Protein AF-A0A959IP15-F1 (afdb_monomer_lite)

Radius of gyration: 23.4 Å; chains: 1; bounding box: 67×35×64 Å

Sequence (327 aa):
MNRDLPQGVMLNAYPDSIGKNLADTVALLQRPELEGVFSLFYILPTFFNSDLDRGFSIIDYDMNRELVSDTDLAQMEQLGMRLKFDLVLNHLSVGSPQFQHMLQFGDESPYKDFFIDWNEFWGDHGEMGPEGYLVPARECLENLFMRKPGLPILKVRFPDQSERPYWNTFYQEVTYQELVLEDLKGIPDAGEEQLEKAMALVNETIGRKLPPAAVDWGELAHLGDAVTATAERKRAYLGQMDLNARSEQVWDFYDETLAKLGAYGASLVRLDAFAYLHKEPCKTNFFNKPGTWEYLDRLAAIADKHQLSLLPEIHSEYGYGLHEEVA

pLDDT: mean 93.75, std 7.24, range [46.91, 98.75]

Secondary structure (DSSP, 8-state):
--PPP--S-EEEE-TTSSSSSHHHHHHHHTSGGGTTT-SEEEE-GGGEEE-SGGGTSEEEEEE-TTT--HHHHHHHHHTTPEEEEEE--SEEETTSHHHHHHHHHGGGSTTTTTB-BHHHHHGGGEEE-TTSSEEEPHHHHHH---SSSS-SEEEEE-TTS-EEEEE--S-EEEEEPPP-HHHHTT-TT--HHHHHHHHHHHHHHHHTT--GGG---GGGHHHHHHHHHHHGGGEEEEEEEEB-TT-HHHHHHHHHHHHHHHHTTEEEEEETTGGGS---TTS-SSS-TTHHHHHHHHHHHHHHHTT-EEEE-----GGG-HHHHH-

Foldseek 3Di:
DDDPPDDADEAEDEQCRQPGAVVNVLVVCPDPVNQRNHQEYEYEQLQADADPPNRLQHQDRDGPPRHDDPVSLVSCVVSNYFYEYADSLFFHKCNHPLNVQCQAQPPPRPSNQFFAFQCVQCVVQFDQDPVGHGDGDPLLVVLAAAPDPDAQWDFDAHPVRDTTTTGFRDDKDKAWDQDDLVLVPPQPPDDSVLSVVLSVQQNVCRVVVHQLVPGPCVVNPVCSVVSSVSRVVRMDMIGTTTTNPVDVVSVVVLLVSLLVCLVSRHAEYEHPQLQQNDDHGSHHSGNDPPVSVVVVVSSVVSNVVSNHHYDYDHDDDVVVVVVVVVD

Structure (mmCIF, N/CA/C/O backbone):
data_AF-A0A959IP15-F1
#
_entry.id   AF-A0A959IP15-F1
#
loop_
_atom_site.group_PDB
_atom_site.id
_atom_site.type_symbol
_atom_site.label_atom_id
_atom_site.label_alt_id
_atom_site.label_comp_id
_atom_site.label_asym_id
_atom_site.label_entity_id
_atom_site.label_seq_id
_atom_site.pdbx_PDB_ins_code
_atom_site.Cartn_x
_atom_site.Cartn_y
_atom_site.Cartn_z
_atom_site.occupancy
_atom_site.B_iso_or_equiv
_atom_site.auth_seq_id
_atom_site.auth_comp_id
_atom_site.auth_asym_id
_atom_site.auth_atom_id
_atom_site.pdbx_PDB_model_num
ATOM 1 N N . MET A 1 1 ? -23.180 -8.128 10.849 1.00 48.47 1 MET A N 1
ATOM 2 C CA . MET A 1 1 ? -23.302 -6.663 10.610 1.00 48.47 1 MET A CA 1
ATOM 3 C C . MET A 1 1 ? -23.774 -5.846 11.819 1.00 48.47 1 MET A C 1
ATOM 5 O O . MET A 1 1 ? -23.128 -4.850 12.087 1.00 48.47 1 MET A O 1
ATOM 9 N N . ASN A 1 2 ? -24.800 -6.230 12.596 1.00 46.91 2 ASN A N 1
ATOM 10 C CA . ASN A 1 2 ? -25.218 -5.450 13.784 1.00 46.91 2 ASN A CA 1
ATOM 11 C C . ASN A 1 2 ? -24.538 -5.920 15.087 1.00 46.91 2 ASN A C 1
ATOM 13 O O . ASN A 1 2 ? -25.174 -6.510 15.960 1.00 46.91 2 ASN A O 1
ATOM 17 N N . ARG A 1 3 ? -23.228 -5.682 15.217 1.00 61.00 3 ARG A N 1
ATOM 18 C CA . ARG A 1 3 ? -22.623 -5.536 16.552 1.00 61.00 3 ARG A CA 1
ATOM 19 C C . ARG A 1 3 ? -22.747 -4.068 16.929 1.00 61.00 3 ARG A C 1
ATOM 21 O O . ARG A 1 3 ? -22.460 -3.214 16.096 1.00 61.00 3 ARG A O 1
ATOM 28 N N . ASP A 1 4 ? -23.194 -3.785 18.149 1.00 68.56 4 ASP A N 1
ATOM 29 C CA . ASP A 1 4 ? -23.310 -2.406 18.619 1.00 68.56 4 ASP A CA 1
ATOM 30 C C . ASP A 1 4 ? -21.959 -1.705 18.475 1.00 68.56 4 ASP A C 1
ATOM 32 O O . ASP A 1 4 ? -20.946 -2.155 19.026 1.00 68.56 4 ASP A O 1
ATOM 36 N N . LEU A 1 5 ? -21.946 -0.603 17.719 1.00 77.75 5 LEU A N 1
ATOM 37 C CA . LEU A 1 5 ? -20.749 0.210 17.588 1.00 77.75 5 LEU A CA 1
ATOM 38 C C . LEU A 1 5 ? -20.287 0.649 18.983 1.00 77.75 5 LEU A C 1
ATOM 40 O O . LEU A 1 5 ? -21.107 1.024 19.831 1.00 77.75 5 LEU A O 1
ATOM 44 N N . PRO A 1 6 ? -18.971 0.641 19.229 1.00 77.31 6 PRO A N 1
ATOM 45 C CA . PRO A 1 6 ? -18.409 1.175 20.450 1.00 77.31 6 PRO A CA 1
ATOM 46 C C . PRO A 1 6 ? -18.946 2.569 20.803 1.00 77.31 6 PRO A C 1
ATOM 48 O O . PRO A 1 6 ? -18.701 3.534 20.087 1.00 77.31 6 PRO A O 1
ATOM 51 N N . GLN A 1 7 ? -19.664 2.687 21.924 1.00 82.62 7 GLN A N 1
ATOM 52 C CA . GLN A 1 7 ? -20.090 3.991 22.440 1.00 82.62 7 GLN A CA 1
ATOM 53 C C . GLN A 1 7 ? -18.951 4.699 23.182 1.00 82.62 7 GLN A C 1
ATOM 55 O O . GLN A 1 7 ? -18.211 4.055 23.928 1.00 82.62 7 GLN A O 1
ATOM 60 N N . GLY A 1 8 ? -18.870 6.020 23.004 1.00 89.56 8 GLY A N 1
ATOM 61 C CA . GLY A 1 8 ? -17.946 6.922 23.693 1.00 89.56 8 GLY A CA 1
ATOM 62 C C . GLY A 1 8 ? -17.047 7.713 22.740 1.00 89.56 8 GLY A C 1
ATOM 63 O O . GLY A 1 8 ? -17.174 7.626 21.519 1.00 89.56 8 GLY A O 1
ATOM 64 N N . VAL A 1 9 ? -16.163 8.541 23.299 1.00 95.94 9 VAL A N 1
ATOM 65 C CA . VAL A 1 9 ? -15.258 9.387 22.505 1.00 95.94 9 VAL A CA 1
ATOM 66 C C . VAL A 1 9 ? -14.053 8.565 22.046 1.00 95.94 9 VAL A C 1
ATOM 68 O O . VAL A 1 9 ? -13.479 7.803 22.833 1.00 95.94 9 VAL A O 1
ATOM 71 N N . MET A 1 10 ? -13.677 8.735 20.776 1.00 97.25 10 MET A N 1
ATOM 72 C CA . MET A 1 10 ? -12.538 8.073 20.144 1.00 97.25 10 MET A CA 1
ATOM 73 C C . MET A 1 10 ? -11.407 9.071 19.883 1.00 97.25 10 MET A C 1
ATOM 75 O O . MET A 1 10 ? -11.604 10.050 19.163 1.00 97.25 10 MET A O 1
ATOM 79 N N . LEU A 1 11 ? -10.224 8.807 20.438 1.00 98.12 11 LEU A N 1
ATOM 80 C CA . LEU A 1 11 ? -8.994 9.493 20.049 1.00 98.12 11 LEU A CA 1
ATOM 81 C C . LEU A 1 11 ? -8.555 8.989 18.667 1.00 98.12 11 LEU A C 1
ATOM 83 O O . LEU A 1 11 ? -8.703 7.806 18.375 1.00 98.12 11 LEU A O 1
ATOM 87 N N . ASN A 1 12 ? -8.016 9.866 17.823 1.00 98.31 12 ASN A N 1
ATOM 88 C CA . ASN A 1 12 ? -7.420 9.509 16.536 1.00 98.31 12 ASN A CA 1
ATOM 89 C C . ASN A 1 12 ? -6.035 10.152 16.436 1.00 98.31 12 ASN A C 1
ATOM 91 O O . ASN A 1 12 ? -5.936 11.378 16.513 1.00 98.31 12 ASN A O 1
ATOM 95 N N . ALA A 1 13 ? -4.991 9.340 16.292 1.00 98.25 13 ALA A N 1
ATOM 96 C CA . ALA A 1 13 ? -3.615 9.811 16.189 1.00 98.25 13 ALA A CA 1
ATOM 97 C C . ALA A 1 13 ? -2.698 8.734 15.590 1.00 98.25 13 ALA A C 1
ATOM 99 O O . ALA A 1 13 ? -2.975 7.538 15.679 1.00 98.25 13 ALA A O 1
ATOM 100 N N . TYR A 1 14 ? -1.571 9.163 15.019 1.00 98.62 14 TYR A N 1
ATOM 101 C CA . TYR A 1 14 ? -0.453 8.253 14.760 1.00 98.62 14 TYR A CA 1
ATOM 102 C C . TYR A 1 14 ? 0.249 7.903 16.080 1.00 98.62 14 TYR A C 1
ATOM 104 O O . TYR A 1 14 ? 0.261 8.750 16.980 1.00 98.62 14 TYR A O 1
ATOM 112 N N . PRO A 1 15 ? 0.892 6.724 16.180 1.00 98.38 15 PRO A N 1
ATOM 113 C CA . PRO A 1 15 ? 1.768 6.361 17.294 1.00 98.38 15 PRO A CA 1
ATOM 114 C C . PRO A 1 15 ? 2.728 7.474 17.734 1.00 98.38 15 PRO A C 1
ATOM 116 O O . PRO A 1 15 ? 2.915 7.688 18.923 1.00 98.38 15 PRO A O 1
ATOM 119 N N . ASP A 1 16 ? 3.293 8.223 16.789 1.00 97.75 16 ASP A N 1
ATOM 120 C CA . ASP A 1 16 ? 4.282 9.288 16.991 1.00 97.75 16 ASP A CA 1
ATOM 121 C C . ASP A 1 16 ? 3.684 10.709 17.003 1.00 97.75 16 ASP A C 1
ATOM 123 O O . ASP A 1 16 ? 4.418 11.694 16.996 1.00 97.75 16 ASP A O 1
ATOM 127 N N . SER A 1 17 ? 2.353 10.864 17.009 1.00 98.19 17 SER A N 1
ATOM 128 C CA . SER A 1 17 ? 1.730 12.204 17.006 1.00 98.19 17 SER A CA 1
ATOM 129 C C . SER A 1 17 ? 1.900 12.953 18.327 1.00 98.19 17 SER A C 1
ATOM 131 O O . SER A 1 17 ? 1.887 14.185 18.346 1.00 98.19 17 SER A O 1
ATOM 133 N N . ILE A 1 18 ? 2.019 12.223 19.436 1.00 98.00 18 ILE A N 1
ATOM 134 C CA . ILE A 1 18 ? 2.240 12.780 20.769 1.00 98.00 18 ILE A CA 1
ATOM 135 C C . ILE A 1 18 ? 3.569 12.227 21.257 1.00 98.00 18 ILE A C 1
ATOM 137 O O . ILE A 1 18 ? 3.682 11.037 21.514 1.00 98.00 18 ILE A O 1
ATOM 141 N N . GLY A 1 19 ? 4.570 13.097 21.383 1.00 97.19 19 GLY A N 1
ATOM 142 C CA . GLY A 1 19 ? 5.924 12.671 21.727 1.00 97.19 19 GLY A CA 1
ATOM 143 C C . GLY A 1 19 ? 6.644 12.053 20.531 1.00 97.19 19 GLY A C 1
ATOM 144 O O . GLY A 1 19 ? 6.714 12.676 19.474 1.00 97.19 19 GLY A O 1
ATOM 145 N N . LYS A 1 20 ? 7.253 10.885 20.727 1.00 97.62 20 LYS A N 1
ATOM 146 C CA . LYS A 1 20 ? 8.073 10.179 19.732 1.00 97.62 20 LYS A CA 1
ATOM 147 C C . LYS A 1 20 ? 7.496 8.828 19.323 1.00 97.62 20 LYS A C 1
ATOM 149 O O . LYS A 1 20 ? 7.821 8.352 18.243 1.00 97.62 20 LYS A O 1
ATOM 154 N N . ASN A 1 21 ? 6.717 8.189 20.191 1.00 98.50 21 ASN A N 1
ATOM 155 C CA . ASN A 1 21 ? 6.173 6.850 19.980 1.00 98.50 21 ASN A CA 1
ATOM 156 C C . ASN A 1 21 ? 4.901 6.635 20.814 1.00 98.50 21 ASN A C 1
ATOM 158 O O . ASN A 1 21 ? 4.496 7.506 21.590 1.00 98.50 21 ASN A O 1
ATOM 162 N N . LEU A 1 22 ? 4.272 5.466 20.667 1.00 98.56 22 LEU A N 1
ATOM 163 C CA . LEU A 1 22 ? 2.975 5.193 21.282 1.00 98.56 22 LEU A CA 1
ATOM 164 C C . LEU A 1 22 ? 3.019 5.288 22.814 1.00 98.56 22 LEU A C 1
ATOM 166 O O . LEU A 1 22 ? 2.044 5.746 23.413 1.00 98.56 22 LEU A O 1
ATOM 170 N N . ALA A 1 23 ? 4.150 4.950 23.440 1.00 98.56 23 ALA A N 1
ATOM 171 C CA . ALA A 1 23 ? 4.328 5.028 24.889 1.00 98.56 23 ALA A CA 1
ATOM 172 C C . ALA A 1 23 ? 4.102 6.449 25.435 1.00 98.56 23 ALA A C 1
ATOM 174 O O . ALA A 1 23 ? 3.528 6.615 26.512 1.00 98.56 23 ALA A O 1
ATOM 175 N N . ASP A 1 24 ? 4.487 7.487 24.686 1.00 98.62 24 ASP A N 1
ATOM 176 C CA . ASP A 1 24 ? 4.251 8.882 25.077 1.00 98.62 24 ASP A CA 1
ATOM 177 C C . ASP A 1 24 ? 2.750 9.233 25.056 1.00 98.62 24 ASP A C 1
ATOM 179 O O . ASP A 1 24 ? 2.255 9.943 25.939 1.00 98.62 24 ASP A O 1
ATOM 183 N N . THR A 1 25 ? 1.998 8.688 24.091 1.00 98.38 25 THR A N 1
ATOM 184 C CA . THR A 1 25 ? 0.531 8.809 24.057 1.00 98.38 25 THR A CA 1
ATOM 185 C C . THR A 1 25 ? -0.109 8.057 25.223 1.00 98.38 25 THR A C 1
ATOM 187 O O . THR A 1 25 ? -0.994 8.594 25.889 1.00 98.38 25 THR A O 1
ATOM 190 N N . VAL A 1 26 ? 0.355 6.841 25.522 1.00 98.19 26 VAL A N 1
ATOM 191 C CA . VAL A 1 26 ? -0.148 6.045 26.652 1.00 98.19 26 VAL A CA 1
ATOM 192 C C . VAL A 1 26 ? 0.112 6.756 27.982 1.00 98.19 26 VAL A C 1
ATOM 194 O O . VAL A 1 26 ? -0.801 6.885 28.796 1.00 98.19 26 VAL A O 1
ATOM 197 N N . ALA A 1 27 ? 1.311 7.308 28.182 1.00 98.38 27 ALA A N 1
ATOM 198 C CA . ALA A 1 27 ? 1.651 8.082 29.374 1.00 98.38 27 ALA A CA 1
ATOM 199 C C . ALA A 1 27 ? 0.781 9.341 29.532 1.00 98.38 27 ALA A C 1
ATOM 201 O O . ALA A 1 27 ? 0.450 9.732 30.654 1.00 98.38 27 ALA A O 1
ATOM 202 N N . LEU A 1 28 ? 0.392 9.984 28.424 1.00 98.12 28 LEU A N 1
ATOM 203 C CA . LEU A 1 28 ? -0.586 11.069 28.452 1.00 98.12 28 LEU A CA 1
ATOM 204 C C . LEU A 1 28 ? -1.962 10.552 28.895 1.00 98.12 28 LEU A C 1
ATOM 206 O O . LEU A 1 28 ? -2.555 11.140 29.796 1.00 98.12 28 LEU A O 1
ATOM 210 N N . LEU A 1 29 ? -2.452 9.461 28.302 1.00 97.75 29 LEU A N 1
ATOM 211 C CA . LEU A 1 29 ? -3.768 8.879 28.599 1.00 97.75 29 LEU A CA 1
ATOM 212 C C . LEU A 1 29 ? -3.896 8.340 30.034 1.00 97.75 29 LEU A C 1
ATOM 214 O O . LEU A 1 29 ? -4.999 8.298 30.565 1.00 97.75 29 LEU A O 1
ATOM 218 N N . GLN A 1 30 ? -2.785 7.979 30.680 1.00 97.50 30 GLN A N 1
ATOM 219 C CA . GLN A 1 30 ? -2.743 7.572 32.092 1.00 97.50 30 GLN A CA 1
ATOM 220 C C . GLN A 1 30 ? -2.889 8.738 33.082 1.00 97.50 30 GLN A C 1
ATOM 222 O O . GLN A 1 30 ? -2.986 8.513 34.291 1.00 97.50 30 GLN A O 1
ATOM 227 N N . ARG A 1 31 ? -2.864 9.990 32.613 1.00 98.06 31 ARG A N 1
ATOM 228 C CA . ARG A 1 31 ? -3.005 11.147 33.499 1.00 98.06 31 ARG A CA 1
ATOM 229 C C . ARG A 1 31 ? -4.426 11.226 34.074 1.00 98.06 31 ARG A C 1
ATOM 231 O O . ARG A 1 31 ? -5.378 11.092 33.305 1.00 98.06 31 ARG A O 1
ATOM 238 N N . PRO A 1 32 ? -4.593 11.520 35.379 1.00 97.06 32 PRO A N 1
ATOM 239 C CA . PRO A 1 32 ? -5.913 11.595 36.013 1.00 97.06 32 PRO A CA 1
ATOM 240 C C . PRO A 1 32 ? -6.883 12.564 35.323 1.00 97.06 32 PRO A C 1
ATOM 242 O O . PRO A 1 32 ? -8.087 12.343 35.315 1.00 97.06 32 PRO A O 1
ATOM 245 N N . GLU A 1 33 ? -6.372 13.633 34.709 1.00 97.50 33 GLU A N 1
ATOM 246 C CA . GLU A 1 33 ? -7.177 14.620 33.985 1.00 97.50 33 GLU A CA 1
ATOM 247 C C . GLU A 1 33 ? -7.837 14.064 32.712 1.00 97.50 33 GLU A C 1
ATOM 249 O O . GLU A 1 33 ? -8.762 14.686 32.188 1.00 97.50 33 GLU A O 1
ATOM 254 N N . LEU A 1 34 ? -7.358 12.925 32.201 1.00 96.44 34 LEU A N 1
ATOM 255 C CA . LEU A 1 34 ? -7.878 12.253 31.008 1.00 96.44 34 LEU A CA 1
ATOM 256 C C . LEU A 1 34 ? -8.606 10.939 31.323 1.00 96.44 34 LEU A C 1
ATOM 258 O O . LEU A 1 34 ? -9.079 10.269 30.401 1.00 96.44 34 LEU A O 1
ATOM 262 N N . GLU A 1 35 ? -8.750 10.593 32.604 1.00 94.56 35 GLU A N 1
ATOM 263 C CA . GLU A 1 35 ? -9.470 9.396 33.030 1.00 94.56 35 GLU A CA 1
ATOM 264 C C . GLU A 1 35 ? -10.922 9.427 32.523 1.00 94.56 35 GLU A C 1
ATOM 266 O O . GLU A 1 35 ? -11.671 10.379 32.748 1.00 94.56 35 GLU A O 1
ATOM 271 N N . GLY A 1 36 ? -11.318 8.385 31.785 1.00 91.00 36 GLY A N 1
ATOM 272 C CA . GLY A 1 36 ? -12.668 8.241 31.233 1.00 91.00 36 GLY A CA 1
ATOM 273 C C . GLY A 1 36 ? -13.028 9.199 30.089 1.00 91.00 36 GLY A C 1
ATOM 274 O O . GLY A 1 36 ? -14.156 9.140 29.599 1.00 91.00 36 GLY A O 1
ATOM 275 N N . VAL A 1 37 ? -12.108 10.060 29.632 1.00 96.06 37 VAL A N 1
ATOM 276 C CA . VAL A 1 37 ? -12.367 10.987 28.514 1.00 96.06 37 VAL A CA 1
ATOM 277 C C . VAL A 1 37 ? -12.508 10.230 27.197 1.00 96.06 37 VAL A C 1
ATOM 279 O O . VAL A 1 37 ? -13.438 10.487 26.432 1.00 96.06 37 VAL A O 1
ATOM 282 N N . PHE A 1 38 ? -11.600 9.290 26.940 1.00 96.88 38 PHE A N 1
ATOM 283 C CA . PHE A 1 38 ? -11.606 8.447 25.749 1.00 96.88 38 PHE A CA 1
ATOM 284 C C . PHE A 1 38 ? -11.896 7.001 26.133 1.00 96.88 38 PHE A C 1
ATOM 286 O O . PHE A 1 38 ? -11.407 6.499 27.140 1.00 96.88 38 PHE A O 1
ATOM 293 N N . SER A 1 39 ? -12.685 6.335 25.298 1.00 94.38 39 SER A N 1
ATOM 294 C CA . SER A 1 39 ? -13.009 4.904 25.436 1.00 94.38 39 SER A CA 1
ATOM 295 C C . SER A 1 39 ? -12.548 4.084 24.231 1.00 94.38 39 SER A C 1
ATOM 297 O O . SER A 1 39 ? -12.572 2.852 24.266 1.00 94.38 39 SER A O 1
ATOM 299 N N . LEU A 1 40 ? -12.146 4.780 23.162 1.00 96.12 40 LEU A N 1
ATOM 300 C CA . LEU A 1 40 ? -11.553 4.209 21.968 1.00 96.12 40 LEU A CA 1
ATOM 301 C C . LEU A 1 40 ? -10.307 4.979 21.554 1.00 96.12 40 LEU A C 1
ATOM 303 O O . LEU A 1 40 ? -10.261 6.207 21.665 1.00 96.12 40 LEU A O 1
ATOM 307 N N . PHE A 1 41 ? -9.357 4.262 20.969 1.00 97.69 41 PHE A N 1
ATOM 308 C CA . PHE A 1 41 ? -8.226 4.853 20.278 1.00 97.69 41 PHE A CA 1
ATOM 309 C C . PHE A 1 41 ? -8.115 4.255 18.874 1.00 97.69 41 PHE A C 1
ATOM 311 O O . PHE A 1 41 ? -7.847 3.070 18.693 1.00 97.69 41 PHE A O 1
ATOM 318 N N . TYR A 1 42 ? -8.360 5.096 17.874 1.00 98.19 42 TYR A N 1
ATOM 319 C CA . TYR A 1 42 ? -7.979 4.848 16.498 1.00 98.19 42 TYR A CA 1
ATOM 320 C C . TYR A 1 42 ? -6.502 5.179 16.304 1.00 98.19 42 TYR A C 1
ATOM 322 O O . TYR A 1 42 ? -6.122 6.352 16.283 1.00 98.19 42 TYR A O 1
ATOM 330 N N . ILE A 1 43 ? -5.688 4.137 16.179 1.00 98.44 43 ILE A N 1
ATOM 331 C CA . ILE A 1 43 ? -4.255 4.278 15.952 1.00 98.44 43 ILE A CA 1
ATOM 332 C C . ILE A 1 43 ? -3.999 4.145 14.452 1.00 98.44 43 ILE A C 1
ATOM 334 O O . ILE A 1 43 ? -4.358 3.137 13.842 1.00 98.44 43 ILE A O 1
ATOM 338 N N . LEU A 1 44 ? -3.411 5.186 13.862 1.00 98.19 44 LEU A N 1
ATOM 339 C CA . LEU A 1 44 ? -3.164 5.257 12.422 1.00 98.19 44 LEU A CA 1
ATOM 340 C C . LEU A 1 44 ? -2.033 4.307 11.965 1.00 98.19 44 LEU A C 1
ATOM 342 O O . LEU A 1 44 ? -1.208 3.883 12.783 1.00 98.19 44 LEU A O 1
ATOM 346 N N . PRO A 1 45 ? -1.960 3.981 10.659 1.00 96.31 45 PRO A N 1
ATOM 347 C CA . PRO A 1 45 ? -1.253 2.795 10.163 1.00 96.31 45 PRO A CA 1
ATOM 348 C C . PRO A 1 45 ? 0.267 2.717 10.350 1.00 96.31 45 PRO A C 1
ATOM 350 O O . PRO A 1 45 ? 0.809 1.628 10.190 1.00 96.31 45 PRO A O 1
ATOM 353 N N . THR A 1 46 ? 0.977 3.784 10.753 1.00 97.38 46 THR A N 1
ATOM 354 C CA . THR A 1 46 ? 2.405 3.659 11.143 1.00 97.38 46 THR A CA 1
ATOM 355 C C . THR A 1 46 ? 2.612 2.784 12.383 1.00 97.38 46 THR A C 1
ATOM 357 O O . THR A 1 46 ? 3.748 2.482 12.744 1.00 97.38 46 THR A O 1
ATOM 360 N N . PHE A 1 47 ? 1.523 2.335 13.018 1.00 98.44 47 PHE A N 1
ATOM 361 C CA . PHE A 1 47 ? 1.528 1.214 13.952 1.00 98.44 47 PHE A CA 1
ATOM 362 C C . PHE A 1 47 ? 2.151 -0.053 13.341 1.00 98.44 47 PHE A C 1
ATOM 364 O O . PHE A 1 47 ? 2.789 -0.813 14.064 1.00 98.44 47 PHE A O 1
ATOM 371 N N . PHE A 1 48 ? 1.999 -0.265 12.031 1.00 98.62 48 PHE A N 1
ATOM 372 C CA . PHE A 1 48 ? 2.532 -1.411 11.298 1.00 98.62 48 PHE A CA 1
ATOM 373 C C . PHE A 1 48 ? 3.806 -1.070 10.514 1.00 98.62 48 PHE A C 1
ATOM 375 O O . PHE A 1 48 ? 4.090 0.101 10.226 1.00 98.62 48 PHE A O 1
ATOM 382 N N . ASN A 1 49 ? 4.560 -2.098 10.117 1.00 98.62 49 ASN A N 1
ATOM 383 C CA . ASN A 1 49 ? 5.693 -1.931 9.207 1.00 98.62 49 ASN A CA 1
ATOM 384 C C . ASN A 1 49 ? 5.218 -1.390 7.849 1.00 98.62 49 ASN A C 1
ATOM 386 O O . ASN A 1 49 ? 4.367 -1.974 7.175 1.00 98.62 49 ASN A O 1
ATOM 390 N N . SER A 1 50 ? 5.761 -0.243 7.452 1.00 97.50 50 SER A N 1
ATOM 391 C CA . SER A 1 50 ? 5.292 0.542 6.308 1.00 97.50 50 SER A CA 1
ATOM 392 C C . SER A 1 50 ? 6.381 1.494 5.807 1.00 97.50 50 SER A C 1
ATOM 394 O O . SER A 1 50 ? 7.351 1.750 6.521 1.00 97.50 50 SER A O 1
ATOM 396 N N . ASP A 1 51 ? 6.238 2.017 4.586 1.00 92.62 51 ASP A N 1
ATOM 397 C CA . ASP A 1 51 ? 7.245 2.891 3.958 1.00 92.62 51 ASP A CA 1
ATOM 398 C C . ASP A 1 51 ? 6.697 4.246 3.469 1.00 92.62 51 ASP A C 1
ATOM 400 O O . ASP A 1 51 ? 7.145 5.303 3.918 1.00 92.62 51 ASP A O 1
ATOM 404 N N . LEU A 1 52 ? 5.723 4.242 2.561 1.00 91.00 52 LEU A N 1
ATOM 405 C CA . LEU A 1 52 ? 5.101 5.427 1.975 1.00 91.00 52 LEU A CA 1
ATOM 406 C C . LEU A 1 52 ? 3.788 5.810 2.666 1.00 91.00 52 LEU A C 1
ATOM 408 O O . LEU A 1 52 ? 3.203 5.061 3.451 1.00 91.00 52 LEU A O 1
ATOM 412 N N . ASP A 1 53 ? 3.321 7.016 2.325 1.00 93.00 53 ASP A N 1
ATOM 413 C CA . ASP A 1 53 ? 1.987 7.526 2.660 1.00 93.00 53 ASP A CA 1
ATOM 414 C C . ASP A 1 53 ? 1.669 7.464 4.162 1.00 93.00 53 ASP A C 1
ATOM 416 O O . ASP A 1 53 ? 0.576 7.095 4.576 1.00 93.00 53 ASP A O 1
ATOM 420 N N . ARG A 1 54 ? 2.680 7.754 4.998 1.00 94.31 54 ARG A N 1
ATOM 421 C CA . ARG A 1 54 ? 2.613 7.697 6.471 1.00 94.31 54 ARG A CA 1
ATOM 422 C C . ARG A 1 54 ? 1.850 6.468 6.985 1.00 94.31 54 ARG A C 1
ATOM 424 O O . ARG A 1 54 ? 0.978 6.588 7.838 1.00 94.31 54 ARG A O 1
ATOM 431 N N . GLY A 1 55 ? 2.190 5.289 6.476 1.00 94.69 55 GLY A N 1
ATOM 432 C CA . GLY A 1 55 ? 1.653 4.027 6.975 1.00 94.69 55 GLY A CA 1
ATOM 433 C C . GLY A 1 55 ? 0.638 3.347 6.066 1.00 94.69 55 GLY A C 1
ATOM 434 O O . GLY A 1 55 ? 0.406 2.158 6.233 1.00 94.69 55 GLY A O 1
ATOM 435 N N . PHE A 1 56 ? 0.060 4.043 5.084 1.00 96.94 56 PHE A N 1
ATOM 436 C CA . PHE A 1 56 ? -0.903 3.426 4.162 1.00 96.94 56 PHE A CA 1
ATOM 437 C C . PHE A 1 56 ? -0.237 2.595 3.052 1.00 96.94 56 PHE A C 1
ATOM 439 O O . PHE A 1 56 ? -0.915 1.942 2.270 1.00 96.94 56 PHE A O 1
ATOM 446 N N . SER A 1 57 ? 1.094 2.563 2.979 1.00 97.38 57 SER A N 1
ATOM 447 C CA . SER A 1 57 ? 1.844 1.588 2.181 1.00 97.38 57 SER A CA 1
ATOM 448 C C . SER A 1 57 ? 2.395 0.500 3.106 1.00 97.38 57 SER A C 1
ATOM 450 O O . SER A 1 57 ? 3.521 0.582 3.598 1.00 97.38 57 SER A O 1
ATOM 452 N N . ILE A 1 58 ? 1.544 -0.485 3.410 1.00 98.44 58 ILE A N 1
ATOM 453 C CA . ILE A 1 58 ? 1.818 -1.552 4.384 1.00 98.44 58 ILE A CA 1
ATOM 454 C C . ILE A 1 58 ? 2.772 -2.590 3.790 1.00 98.44 58 ILE A C 1
ATOM 456 O O . ILE A 1 58 ? 2.487 -3.168 2.741 1.00 98.44 58 ILE A O 1
ATOM 460 N N . ILE A 1 59 ? 3.882 -2.854 4.479 1.00 98.50 59 ILE A N 1
ATOM 461 C CA . ILE A 1 59 ? 4.791 -3.967 4.173 1.00 98.50 59 ILE A CA 1
ATOM 462 C C . ILE A 1 59 ? 4.203 -5.257 4.750 1.00 98.50 59 ILE A C 1
ATOM 464 O O . ILE A 1 59 ? 4.010 -6.235 4.030 1.00 98.50 59 ILE A O 1
ATOM 468 N N . ASP A 1 60 ? 3.865 -5.227 6.037 1.00 98.56 60 ASP A N 1
ATOM 469 C CA . ASP A 1 60 ? 3.191 -6.298 6.759 1.00 98.56 60 ASP A CA 1
ATOM 470 C C . ASP A 1 60 ? 2.423 -5.720 7.959 1.00 98.56 60 ASP A C 1
ATOM 472 O O . ASP A 1 60 ? 2.611 -4.568 8.344 1.00 98.56 60 ASP A O 1
ATOM 476 N N . TYR A 1 61 ? 1.541 -6.525 8.551 1.00 98.56 61 TYR A N 1
ATOM 477 C CA . TYR A 1 61 ? 0.765 -6.136 9.731 1.00 98.56 61 TYR A CA 1
ATOM 478 C C . TYR A 1 61 ? 1.464 -6.494 11.055 1.00 98.56 61 TYR A C 1
ATOM 480 O O . TYR A 1 61 ? 0.789 -6.634 12.073 1.00 98.56 61 TYR A O 1
ATOM 488 N N . ASP A 1 62 ? 2.784 -6.727 11.079 1.00 98.56 62 ASP A N 1
ATOM 489 C CA . ASP A 1 62 ? 3.526 -6.722 12.346 1.00 98.56 62 ASP A CA 1
ATOM 490 C C . ASP A 1 62 ? 3.698 -5.292 12.862 1.00 98.56 62 ASP A C 1
ATOM 492 O O . ASP A 1 62 ? 3.734 -4.325 12.103 1.00 98.56 62 ASP A O 1
ATOM 496 N N . MET A 1 63 ? 3.801 -5.159 14.185 1.00 98.44 63 MET A N 1
ATOM 497 C CA . MET A 1 63 ? 4.025 -3.866 14.823 1.00 98.44 63 MET A CA 1
ATOM 498 C C . MET A 1 63 ? 5.370 -3.269 14.409 1.00 98.44 63 MET A C 1
ATOM 500 O O . MET A 1 63 ? 6.408 -3.927 14.535 1.00 98.44 63 MET A O 1
ATOM 504 N N . ASN A 1 64 ? 5.361 -1.987 14.052 1.00 98.25 64 ASN A N 1
ATOM 505 C CA . ASN A 1 64 ? 6.569 -1.192 13.924 1.00 98.25 64 ASN A CA 1
ATOM 506 C C . ASN A 1 64 ? 7.215 -1.025 15.306 1.00 98.25 64 ASN A C 1
ATOM 508 O O . ASN A 1 64 ? 6.789 -0.205 16.124 1.00 98.25 64 ASN A O 1
ATOM 512 N N . ARG A 1 65 ? 8.272 -1.801 15.562 1.00 97.94 65 ARG A N 1
ATOM 513 C CA . ARG A 1 65 ? 8.948 -1.855 16.867 1.00 97.94 65 ARG A CA 1
ATOM 514 C C . ARG A 1 65 ? 9.711 -0.581 17.236 1.00 97.94 65 ARG A C 1
ATOM 516 O O . ARG A 1 65 ? 10.108 -0.446 18.390 1.00 97.94 65 ARG A O 1
ATOM 523 N N . GLU A 1 66 ? 9.891 0.357 16.307 1.00 97.81 66 GLU A N 1
ATOM 524 C CA . GLU A 1 66 ? 10.426 1.687 16.622 1.00 97.81 66 GLU A CA 1
ATOM 525 C C . GLU A 1 66 ? 9.376 2.589 17.289 1.00 97.81 66 GLU A C 1
ATOM 527 O O . GLU A 1 66 ? 9.723 3.463 18.087 1.00 97.81 66 GLU A O 1
ATOM 532 N N . LEU A 1 67 ? 8.091 2.361 16.989 1.00 98.38 67 LEU A N 1
ATOM 533 C CA . LEU A 1 67 ? 6.977 3.204 17.428 1.00 98.38 67 LEU A CA 1
ATOM 534 C C . LEU A 1 67 ? 6.050 2.533 18.445 1.00 98.38 67 LEU A C 1
ATOM 536 O O . LEU A 1 67 ? 5.336 3.238 19.159 1.00 98.38 67 LEU A O 1
ATOM 540 N N . VAL A 1 68 ? 6.024 1.200 18.497 1.00 98.31 68 VAL A N 1
ATOM 541 C CA . VAL A 1 68 ? 5.034 0.429 19.258 1.00 98.31 68 VAL A CA 1
ATOM 542 C C . VAL A 1 68 ? 5.671 -0.786 19.933 1.00 98.31 68 VAL A C 1
ATOM 544 O O . VAL A 1 68 ? 6.413 -1.561 19.323 1.00 98.31 68 VAL A O 1
ATOM 547 N N . SER A 1 69 ? 5.324 -1.000 21.200 1.00 98.19 69 SER A N 1
ATOM 548 C CA . SER A 1 69 ? 5.712 -2.160 22.000 1.00 98.19 69 SER A CA 1
ATOM 549 C C . SER A 1 69 ? 4.500 -2.923 22.545 1.00 98.19 69 SER A C 1
ATOM 551 O O . SER A 1 69 ? 3.408 -2.377 22.686 1.00 98.19 69 SER A O 1
ATOM 553 N N . ASP A 1 70 ? 4.699 -4.188 22.930 1.00 98.06 70 ASP A N 1
ATOM 554 C CA . ASP A 1 70 ? 3.642 -4.989 23.571 1.00 98.06 70 ASP A CA 1
ATOM 555 C C . ASP A 1 70 ? 3.201 -4.386 24.921 1.00 98.06 70 ASP A C 1
ATOM 557 O O . ASP A 1 70 ? 2.051 -4.534 25.333 1.00 98.06 70 ASP A O 1
ATOM 561 N N . THR A 1 71 ? 4.101 -3.659 25.598 1.00 98.25 71 THR A N 1
ATOM 562 C CA . THR A 1 71 ? 3.791 -2.931 26.838 1.00 98.25 71 THR A CA 1
ATOM 563 C C . THR A 1 71 ? 2.745 -1.847 26.599 1.00 98.25 71 THR A C 1
ATOM 565 O O . THR A 1 71 ? 1.864 -1.673 27.439 1.00 98.25 71 THR A O 1
ATOM 568 N N . ASP A 1 72 ? 2.804 -1.154 25.459 1.00 98.12 72 ASP A N 1
ATOM 569 C CA . ASP A 1 72 ? 1.851 -0.091 25.126 1.00 98.12 72 ASP A CA 1
ATOM 570 C C . ASP A 1 72 ? 0.438 -0.665 24.976 1.00 98.12 72 ASP A C 1
ATOM 572 O O . ASP A 1 72 ? -0.516 -0.124 25.535 1.00 98.12 72 ASP A O 1
ATOM 576 N N . LEU A 1 73 ? 0.309 -1.811 24.294 1.00 97.69 73 LEU A N 1
ATOM 577 C CA . LEU A 1 73 ? -0.965 -2.524 24.152 1.00 97.69 73 LEU A CA 1
ATOM 578 C C . LEU A 1 73 ? -1.515 -2.976 25.510 1.00 97.69 73 LEU A C 1
ATOM 580 O O . LEU A 1 73 ? -2.675 -2.710 25.822 1.00 97.69 73 LEU A O 1
ATOM 584 N N . ALA A 1 74 ? -0.673 -3.589 26.347 1.00 97.81 74 ALA A N 1
ATOM 585 C CA . ALA A 1 74 ? -1.074 -4.042 27.679 1.00 97.81 74 ALA A CA 1
ATOM 586 C C . ALA A 1 74 ? -1.518 -2.877 28.584 1.00 97.81 74 ALA A C 1
ATOM 588 O O . ALA A 1 74 ? -2.465 -3.004 29.359 1.00 97.81 74 ALA A O 1
ATOM 589 N N . GLN A 1 75 ? -0.857 -1.721 28.491 1.00 97.56 75 GLN A N 1
ATOM 590 C CA . GLN A 1 75 ? -1.243 -0.525 29.242 1.00 97.56 75 GLN A CA 1
ATOM 591 C C . GLN A 1 75 ? -2.545 0.095 28.722 1.00 97.56 75 GLN A C 1
ATOM 593 O O . GLN A 1 75 ? -3.363 0.540 29.526 1.00 97.56 75 GLN A O 1
ATOM 598 N N . MET A 1 76 ? -2.777 0.100 27.408 1.00 95.94 76 MET A N 1
ATOM 599 C CA . MET A 1 76 ? -4.060 0.530 26.840 1.00 95.94 76 MET A CA 1
ATOM 600 C C . MET A 1 76 ? -5.209 -0.392 27.262 1.00 95.94 76 MET A C 1
ATOM 602 O O . MET A 1 76 ? -6.280 0.100 27.616 1.00 95.94 76 MET A O 1
ATOM 606 N N . GLU A 1 77 ? -4.980 -1.706 27.308 1.00 95.75 77 GLU A N 1
ATOM 607 C CA . GLU A 1 77 ? -5.954 -2.669 27.832 1.00 95.75 77 GLU A CA 1
ATOM 608 C C . GLU A 1 77 ? -6.276 -2.394 29.312 1.00 95.75 77 GLU A C 1
ATOM 610 O O . GLU A 1 77 ? -7.447 -2.360 29.691 1.00 95.75 77 GLU A O 1
ATOM 615 N N . GLN A 1 78 ? -5.266 -2.107 30.144 1.00 96.00 78 GLN A N 1
ATOM 616 C CA . GLN A 1 78 ? -5.462 -1.728 31.554 1.00 96.00 78 GLN A CA 1
ATOM 617 C C . GLN A 1 78 ? -6.273 -0.437 31.727 1.00 96.00 78 GLN A C 1
ATOM 619 O O . GLN A 1 78 ? -7.013 -0.310 32.702 1.00 96.00 78 GLN A O 1
ATOM 624 N N . LEU A 1 79 ? -6.165 0.503 30.784 1.00 95.00 79 LEU A N 1
ATOM 625 C CA . LEU A 1 79 ? -6.998 1.709 30.736 1.00 95.00 79 LEU A CA 1
ATOM 626 C C . LEU A 1 79 ? -8.438 1.428 30.270 1.00 95.00 79 LEU A C 1
ATOM 628 O O . LEU A 1 79 ? -9.258 2.344 30.235 1.00 95.00 79 LEU A O 1
ATOM 632 N N . GLY A 1 80 ? -8.761 0.187 29.891 1.00 93.69 80 GLY A N 1
ATOM 633 C CA . GLY A 1 80 ? -10.050 -0.175 29.303 1.00 93.69 80 GLY A CA 1
ATOM 634 C C . GLY A 1 80 ? -10.249 0.402 27.899 1.00 93.69 80 GLY A C 1
ATOM 635 O O . GLY A 1 80 ? -11.389 0.560 27.456 1.00 93.69 80 GLY A O 1
ATOM 636 N N . MET A 1 81 ? -9.159 0.750 27.207 1.00 94.31 81 MET A N 1
ATOM 637 C CA . MET A 1 81 ? -9.208 1.356 25.882 1.00 94.31 81 MET A CA 1
ATOM 638 C C . MET A 1 81 ? -9.502 0.297 24.825 1.00 94.31 81 MET A C 1
ATOM 640 O O . MET A 1 81 ? -8.776 -0.684 24.687 1.00 94.31 81 MET A O 1
ATOM 644 N N . ARG A 1 82 ? -10.541 0.520 24.022 1.00 94.38 82 ARG A N 1
ATOM 645 C CA . ARG A 1 82 ? -10.784 -0.290 22.826 1.00 94.38 82 ARG A CA 1
ATOM 646 C C . ARG A 1 82 ? -10.003 0.258 21.643 1.00 94.38 82 ARG A C 1
ATOM 648 O O . ARG A 1 82 ? -9.977 1.470 21.432 1.00 94.38 82 ARG A O 1
ATOM 655 N N . LEU A 1 83 ? -9.416 -0.618 20.836 1.00 97.19 83 LEU A N 1
ATOM 656 C CA . LEU A 1 83 ? -8.612 -0.177 19.700 1.00 97.19 83 LEU A CA 1
ATOM 657 C C . LEU A 1 83 ? -9.397 -0.224 18.394 1.00 97.19 83 LEU A C 1
ATOM 659 O O . LEU A 1 83 ? -10.261 -1.088 18.179 1.00 97.19 83 LEU A O 1
ATOM 663 N N . LYS A 1 84 ? -9.072 0.731 17.526 1.00 97.94 84 LYS A N 1
ATOM 664 C CA . LYS A 1 84 ? -9.447 0.742 16.120 1.00 97.94 84 LYS A CA 1
ATOM 665 C C . LYS A 1 84 ? -8.180 0.793 15.270 1.00 97.94 84 LYS A C 1
ATOM 667 O O . LYS A 1 84 ? -7.311 1.620 15.535 1.00 97.94 84 LYS A O 1
ATOM 672 N N . PHE A 1 85 ? -8.129 -0.035 14.232 1.00 98.50 85 PHE A N 1
ATOM 673 C CA . PHE A 1 85 ? -7.058 -0.039 13.231 1.00 98.50 85 PHE A CA 1
ATOM 674 C C . PHE A 1 85 ? -7.626 0.006 11.816 1.00 98.50 85 PHE A C 1
ATOM 676 O O . PHE A 1 85 ? -8.825 -0.198 11.608 1.00 98.50 85 PHE A O 1
ATOM 683 N N . ASP A 1 86 ? -6.759 0.265 10.847 1.00 98.44 86 ASP A N 1
ATOM 684 C CA . ASP A 1 86 ? -7.063 0.096 9.434 1.00 98.44 86 ASP A CA 1
ATOM 685 C C . ASP A 1 86 ? -6.772 -1.333 8.978 1.00 98.44 86 ASP A C 1
ATOM 687 O O . ASP A 1 86 ? -5.755 -1.921 9.339 1.00 98.44 86 ASP A O 1
ATOM 691 N N . LEU A 1 87 ? -7.652 -1.854 8.131 1.00 98.38 87 LEU A N 1
ATOM 692 C CA . LEU A 1 87 ? -7.309 -2.855 7.138 1.00 98.38 87 LEU A CA 1
ATOM 693 C C . LEU A 1 87 ? -7.157 -2.112 5.806 1.00 98.38 87 LEU A C 1
ATOM 695 O O . LEU A 1 87 ? -8.147 -1.752 5.162 1.00 98.38 87 LEU A O 1
ATOM 699 N N . VAL A 1 88 ? -5.912 -1.882 5.401 1.00 97.94 88 VAL A N 1
ATOM 700 C CA . VAL A 1 88 ? -5.539 -1.401 4.067 1.00 97.94 88 VAL A CA 1
ATOM 701 C C . VAL A 1 88 ? -5.677 -2.561 3.087 1.00 97.94 88 VAL A C 1
ATOM 703 O O . VAL A 1 88 ? -4.725 -3.265 2.767 1.00 97.94 88 VAL A O 1
ATOM 706 N N . LEU A 1 89 ? -6.919 -2.831 2.690 1.00 97.06 89 LEU A N 1
ATOM 707 C CA . LEU A 1 89 ? -7.265 -3.990 1.870 1.00 97.06 89 LEU A CA 1
ATOM 708 C C . LEU A 1 89 ? -7.079 -3.768 0.371 1.00 97.06 89 LEU A C 1
ATOM 710 O O . LEU A 1 89 ? -6.935 -4.737 -0.368 1.00 97.06 89 LEU A O 1
ATOM 714 N N . ASN A 1 90 ? -7.114 -2.520 -0.103 1.00 97.81 90 ASN A N 1
ATOM 715 C CA . ASN A 1 90 ? -7.017 -2.259 -1.536 1.00 97.81 90 ASN A CA 1
ATOM 716 C C . ASN A 1 90 ? -5.611 -2.528 -2.079 1.00 97.81 90 ASN A C 1
ATOM 718 O O . ASN A 1 90 ? -5.488 -2.851 -3.255 1.00 97.81 90 ASN A O 1
ATOM 722 N N . HIS A 1 91 ? -4.561 -2.340 -1.280 1.00 98.50 91 HIS A N 1
ATOM 723 C CA . HIS A 1 91 ? -3.182 -2.369 -1.757 1.00 98.50 91 HIS A CA 1
ATOM 724 C C . HIS A 1 91 ? -2.182 -2.741 -0.654 1.00 98.50 91 HIS A C 1
ATOM 726 O O . HIS A 1 91 ? -2.466 -2.564 0.526 1.00 98.50 91 HIS A O 1
ATOM 732 N N . LEU A 1 92 ? -0.992 -3.199 -1.054 1.00 98.50 92 LEU A N 1
ATOM 733 C CA . LEU A 1 92 ? 0.182 -3.373 -0.186 1.00 98.50 92 LEU A CA 1
ATOM 734 C C . LEU A 1 92 ? 1.412 -2.692 -0.791 1.00 98.50 92 LEU A C 1
ATOM 736 O O . LEU A 1 92 ? 1.446 -2.406 -1.987 1.00 98.50 92 LEU A O 1
ATOM 740 N N . SER A 1 93 ? 2.430 -2.451 0.032 1.00 98.38 93 SER A N 1
ATOM 741 C CA . SER A 1 93 ? 3.713 -1.923 -0.427 1.00 98.38 93 SER A CA 1
ATOM 742 C C . SER A 1 93 ? 4.380 -2.877 -1.427 1.00 98.38 93 SER A C 1
ATOM 744 O O . SER A 1 93 ? 4.324 -4.102 -1.278 1.00 98.38 93 SER A O 1
ATOM 746 N N . VAL A 1 94 ? 5.116 -2.321 -2.393 1.00 97.62 94 VAL A N 1
ATOM 747 C CA . VAL A 1 94 ? 6.125 -3.056 -3.174 1.00 97.62 94 VAL A CA 1
ATOM 748 C C . VAL A 1 94 ? 7.108 -3.808 -2.264 1.00 97.62 94 VAL A C 1
ATOM 750 O O . VAL A 1 94 ? 7.572 -4.885 -2.629 1.00 97.62 94 VAL A O 1
ATOM 753 N N . GLY A 1 95 ? 7.410 -3.283 -1.075 1.00 97.12 95 GLY A N 1
ATOM 754 C CA . GLY A 1 95 ? 8.250 -3.921 -0.061 1.00 97.12 95 GLY A CA 1
ATOM 755 C C . GLY A 1 95 ? 7.609 -5.114 0.658 1.00 97.12 95 GLY A C 1
ATOM 756 O O . GLY A 1 95 ? 8.309 -5.800 1.398 1.00 97.12 95 GLY A O 1
ATOM 757 N N . SER A 1 96 ? 6.315 -5.388 0.448 1.00 98.50 96 SER A N 1
ATOM 758 C CA . SER A 1 96 ? 5.629 -6.525 1.075 1.00 98.50 96 SER A CA 1
ATOM 759 C C . SER A 1 96 ? 6.257 -7.871 0.684 1.00 98.50 96 SER A C 1
ATOM 761 O O . SER A 1 96 ? 6.708 -8.030 -0.459 1.00 98.50 96 SER A O 1
ATOM 763 N N . PRO A 1 97 ? 6.260 -8.878 1.581 1.00 98.38 97 PRO A N 1
ATOM 764 C CA . PRO A 1 97 ? 6.810 -10.201 1.280 1.00 98.38 97 PRO A CA 1
ATOM 765 C C . PRO A 1 97 ? 6.231 -10.827 0.005 1.00 98.38 97 PRO A C 1
ATOM 767 O O . PRO A 1 97 ? 6.959 -11.446 -0.769 1.00 98.38 97 PRO A O 1
ATOM 770 N N . GLN A 1 98 ? 4.935 -10.630 -0.242 1.00 98.50 98 GLN A N 1
ATOM 771 C CA . GLN A 1 98 ? 4.218 -11.153 -1.401 1.00 98.50 98 GLN A CA 1
ATOM 772 C C . GLN A 1 98 ? 4.746 -10.540 -2.703 1.00 98.50 98 GLN A C 1
ATOM 774 O O . GLN A 1 98 ? 5.070 -11.267 -3.646 1.00 98.50 98 GLN A O 1
ATOM 779 N N . PHE A 1 99 ? 4.882 -9.209 -2.752 1.00 98.19 99 PHE A N 1
ATOM 780 C CA . PHE A 1 99 ? 5.343 -8.521 -3.957 1.00 98.19 99 PHE A CA 1
ATOM 781 C C . PHE A 1 99 ? 6.844 -8.734 -4.188 1.00 98.19 99 PHE A C 1
ATOM 783 O O . PHE A 1 99 ? 7.260 -9.015 -5.310 1.00 98.19 99 PHE A O 1
ATOM 790 N N . GLN A 1 100 ? 7.663 -8.707 -3.130 1.00 97.88 100 GLN A N 1
ATOM 791 C CA . GLN A 1 100 ? 9.092 -9.031 -3.224 1.00 97.88 100 GLN A CA 1
ATOM 792 C C . GLN A 1 100 ? 9.323 -10.454 -3.748 1.00 97.88 100 GLN A C 1
ATOM 794 O O . GLN A 1 100 ? 10.201 -10.670 -4.583 1.00 97.88 100 GLN A O 1
ATOM 799 N N . HIS A 1 101 ? 8.494 -11.419 -3.341 1.00 98.25 101 HIS A N 1
ATOM 800 C CA . HIS A 1 101 ? 8.568 -12.779 -3.867 1.00 98.25 101 HIS A CA 1
ATOM 801 C C . HIS A 1 101 ? 8.247 -12.828 -5.374 1.00 98.25 101 HIS A C 1
ATOM 803 O O . HIS A 1 101 ? 8.909 -13.545 -6.122 1.00 98.25 101 HIS A O 1
ATOM 809 N N . MET A 1 102 ? 7.296 -12.025 -5.869 1.00 97.19 102 MET A N 1
ATOM 810 C CA . MET A 1 102 ? 7.074 -11.882 -7.318 1.00 97.19 102 MET A CA 1
ATOM 811 C C . MET A 1 102 ? 8.268 -11.251 -8.035 1.00 97.19 102 MET A C 1
ATOM 813 O O . MET A 1 102 ? 8.668 -11.737 -9.089 1.00 97.19 102 MET A O 1
ATOM 817 N N . LEU A 1 103 ? 8.881 -10.216 -7.458 1.00 95.12 103 LEU A N 1
ATOM 818 C CA . LEU A 1 103 ? 10.072 -9.590 -8.037 1.00 95.12 103 LEU A CA 1
ATOM 819 C C . LEU A 1 103 ? 11.292 -10.518 -8.054 1.00 95.12 103 LEU A C 1
ATOM 821 O O . LEU A 1 103 ? 12.199 -10.297 -8.850 1.00 95.12 103 LEU A O 1
ATOM 825 N N . GLN A 1 104 ? 11.316 -11.550 -7.208 1.00 95.81 104 GLN A N 1
ATOM 826 C CA . GLN A 1 104 ? 12.388 -12.541 -7.160 1.00 95.81 104 GLN A CA 1
ATOM 827 C C . GLN A 1 104 ? 12.141 -13.748 -8.078 1.00 95.81 104 GLN A C 1
ATOM 829 O O . GLN A 1 104 ? 13.079 -14.216 -8.723 1.00 95.81 104 GLN A O 1
ATOM 834 N N . PHE A 1 105 ? 10.908 -14.259 -8.135 1.00 97.00 105 PHE A N 1
ATOM 835 C CA . PHE A 1 105 ? 10.581 -15.530 -8.802 1.00 97.00 105 PHE A CA 1
ATOM 836 C C . PHE A 1 105 ? 9.705 -15.378 -10.053 1.00 97.00 105 PHE A C 1
ATOM 838 O O . PHE A 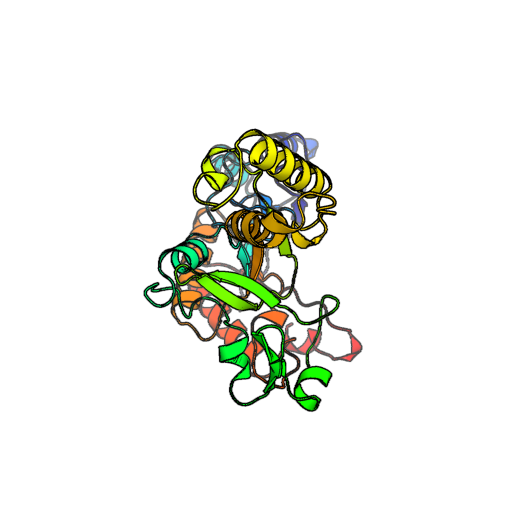1 105 ? 9.473 -16.347 -10.773 1.00 97.00 105 PHE A O 1
ATOM 845 N N . GLY A 1 106 ? 9.226 -14.169 -10.345 1.00 95.56 106 GLY A N 1
ATOM 846 C CA . GLY A 1 106 ? 8.382 -13.884 -11.499 1.00 95.56 106 GLY A CA 1
ATOM 847 C C . GLY A 1 106 ? 7.129 -14.759 -11.537 1.00 95.56 106 GLY A C 1
ATOM 848 O O . GLY A 1 106 ? 6.413 -14.868 -10.542 1.00 95.56 106 GLY A O 1
ATOM 849 N N . ASP A 1 107 ? 6.886 -15.399 -12.681 1.00 95.38 107 ASP A N 1
ATOM 850 C CA . ASP A 1 107 ? 5.720 -16.265 -12.903 1.00 95.38 107 ASP A CA 1
ATOM 851 C C . ASP A 1 107 ? 5.743 -17.570 -12.084 1.00 95.38 107 ASP A C 1
ATOM 853 O O . ASP A 1 107 ? 4.714 -18.233 -11.980 1.00 95.38 107 ASP A O 1
ATOM 857 N N . GLU A 1 108 ? 6.881 -17.940 -11.482 1.00 96.94 108 GLU A N 1
ATOM 858 C CA . GLU A 1 108 ? 6.970 -19.083 -10.557 1.00 96.94 108 GLU A CA 1
ATOM 859 C C . GLU A 1 108 ? 6.548 -18.718 -9.122 1.00 96.94 108 GLU A C 1
ATOM 861 O O . GLU A 1 108 ? 6.450 -19.588 -8.255 1.00 96.94 108 GLU A O 1
ATOM 866 N N . SER A 1 109 ? 6.293 -17.435 -8.847 1.00 97.81 109 SER A N 1
ATOM 867 C CA . SER A 1 109 ? 5.815 -16.984 -7.543 1.00 97.81 109 SER A CA 1
ATOM 868 C C . SER A 1 109 ? 4.393 -17.499 -7.271 1.00 97.81 109 SER A C 1
ATOM 870 O O . SER A 1 109 ? 3.513 -17.310 -8.113 1.00 97.81 109 SER A O 1
ATOM 872 N N . PRO A 1 110 ? 4.096 -18.044 -6.073 1.00 97.56 110 PRO A N 1
ATOM 873 C CA . PRO A 1 110 ? 2.724 -18.392 -5.702 1.00 97.56 110 PRO A CA 1
ATOM 874 C C . PRO A 1 110 ? 1.821 -17.152 -5.633 1.00 97.56 110 PRO A C 1
ATOM 876 O O . PRO A 1 110 ? 0.607 -17.265 -5.772 1.00 97.56 110 PRO A O 1
ATOM 879 N N . TYR A 1 111 ? 2.410 -15.963 -5.485 1.00 98.00 111 TYR A N 1
ATOM 880 C CA . TYR A 1 111 ? 1.698 -14.691 -5.416 1.00 98.00 111 TYR A CA 1
ATOM 881 C C . TYR A 1 111 ? 1.412 -14.066 -6.785 1.00 98.00 111 TYR A C 1
ATOM 883 O O . TYR A 1 111 ? 0.968 -12.924 -6.817 1.00 98.00 111 TYR A O 1
ATOM 891 N N . LYS A 1 112 ? 1.642 -14.773 -7.905 1.00 95.00 112 LYS A N 1
ATOM 892 C CA . LYS A 1 112 ? 1.418 -14.238 -9.261 1.00 95.00 112 LYS A CA 1
ATOM 893 C C . LYS A 1 112 ? 0.054 -13.543 -9.404 1.00 95.00 112 LYS A C 1
ATOM 895 O O . LYS A 1 112 ? -0.006 -12.425 -9.900 1.00 95.00 112 LYS A O 1
ATOM 900 N N . ASP A 1 113 ? -1.003 -14.171 -8.891 1.00 96.94 113 ASP A N 1
ATOM 901 C CA . ASP A 1 113 ? -2.376 -13.654 -8.968 1.00 96.94 113 ASP A CA 1
ATOM 902 C C . ASP A 1 113 ? -2.786 -12.815 -7.742 1.00 96.94 113 ASP A C 1
ATOM 904 O O . ASP A 1 113 ? -3.961 -12.483 -7.592 1.00 96.94 113 ASP A O 1
ATOM 908 N N . PHE A 1 114 ? -1.867 -12.512 -6.818 1.00 98.44 114 PHE A N 1
ATOM 909 C CA . PHE A 1 114 ? -2.155 -11.756 -5.589 1.00 98.44 114 PHE A CA 1
ATOM 910 C C . PHE A 1 114 ? -2.341 -10.257 -5.863 1.00 98.44 114 PHE A C 1
ATOM 912 O O . PHE A 1 114 ? -3.139 -9.590 -5.205 1.00 98.44 114 PHE A O 1
ATOM 919 N N . PHE A 1 115 ? -1.642 -9.739 -6.871 1.00 98.56 115 PHE A N 1
ATOM 920 C CA . PHE A 1 115 ? -1.739 -8.361 -7.346 1.00 98.56 115 PHE A CA 1
ATOM 921 C C . PHE A 1 115 ? -2.336 -8.331 -8.752 1.00 98.56 115 PHE A C 1
ATOM 923 O O . PHE A 1 115 ? -2.514 -9.366 -9.390 1.00 98.56 115 PHE A O 1
ATOM 930 N N . ILE A 1 116 ? -2.673 -7.140 -9.235 1.00 98.50 116 ILE A N 1
ATOM 931 C CA . ILE A 1 116 ? -3.318 -6.983 -10.540 1.00 98.50 116 ILE A CA 1
ATOM 932 C C . ILE A 1 116 ? -2.273 -6.598 -11.586 1.00 98.50 116 ILE A C 1
ATOM 934 O O . ILE A 1 116 ? -1.837 -5.444 -11.632 1.00 98.50 116 ILE A O 1
ATOM 938 N N . ASP A 1 117 ? -1.906 -7.546 -12.449 1.00 98.12 117 ASP A N 1
ATOM 939 C CA . ASP A 1 117 ? -1.195 -7.232 -13.690 1.00 98.12 117 ASP A CA 1
ATOM 940 C C . ASP A 1 117 ? -2.133 -6.423 -14.600 1.00 98.12 117 ASP A C 1
ATOM 942 O O . ASP A 1 117 ? -3.251 -6.836 -14.923 1.00 98.12 117 ASP A O 1
ATOM 946 N N . TRP A 1 118 ? -1.697 -5.222 -14.976 1.00 97.88 118 TRP A N 1
ATOM 947 C CA . TRP A 1 118 ? -2.501 -4.291 -15.762 1.00 97.88 118 TRP A CA 1
ATOM 948 C C . TRP A 1 118 ? -2.797 -4.835 -17.161 1.00 97.88 118 TRP A C 1
ATOM 950 O O . TRP A 1 118 ? -3.910 -4.679 -17.664 1.00 97.88 118 TRP A O 1
ATOM 960 N N . ASN A 1 119 ? -1.817 -5.476 -17.796 1.00 97.19 119 ASN A N 1
ATOM 961 C CA . ASN A 1 119 ? -1.987 -6.009 -19.141 1.00 97.19 119 ASN A CA 1
ATOM 962 C C . ASN A 1 119 ? -2.893 -7.239 -19.124 1.00 97.19 119 ASN A C 1
ATOM 964 O O . ASN A 1 119 ? -3.761 -7.356 -19.984 1.00 97.19 119 ASN A O 1
ATOM 968 N N . GLU A 1 120 ? -2.749 -8.126 -18.139 1.00 96.38 120 GLU A N 1
ATOM 969 C CA . GLU A 1 120 ? -3.672 -9.258 -18.006 1.00 96.38 120 GLU A CA 1
ATOM 970 C C . GLU A 1 120 ? -5.104 -8.774 -17.716 1.00 96.38 120 GLU A C 1
ATOM 972 O O . GLU A 1 120 ? -6.056 -9.268 -18.320 1.00 96.38 120 GLU A O 1
ATOM 977 N N . PHE A 1 121 ? -5.272 -7.751 -16.868 1.00 97.00 121 PHE A N 1
ATOM 978 C CA . PHE A 1 121 ? -6.588 -7.191 -16.546 1.00 97.00 121 PHE A CA 1
ATOM 979 C C . PHE A 1 121 ? -7.315 -6.620 -17.772 1.00 97.00 121 PHE A C 1
ATOM 981 O O . PHE A 1 121 ? -8.521 -6.820 -17.928 1.00 97.00 121 PHE A O 1
ATOM 988 N N . TRP A 1 122 ? -6.600 -5.896 -18.636 1.00 96.25 122 TRP A N 1
ATOM 989 C CA . TRP A 1 122 ? -7.181 -5.244 -19.813 1.00 96.25 122 TRP A CA 1
ATOM 990 C C . TRP A 1 122 ? -7.181 -6.105 -21.076 1.00 96.25 122 TRP A C 1
ATOM 992 O O . TRP A 1 122 ? -7.641 -5.602 -22.094 1.00 96.25 122 TRP A O 1
ATOM 1002 N N . GLY A 1 123 ? -6.712 -7.358 -21.018 1.00 93.50 123 GLY A N 1
ATOM 1003 C CA . GLY A 1 123 ? -6.457 -8.262 -22.152 1.00 93.50 123 GLY A CA 1
ATOM 1004 C C . GLY A 1 123 ? -7.249 -7.982 -23.438 1.00 93.50 123 GLY A C 1
ATOM 1005 O O . GLY A 1 123 ? -6.681 -7.489 -24.409 1.00 93.50 123 GLY A O 1
ATOM 1006 N N . ASP A 1 124 ? -8.561 -8.248 -23.426 1.00 93.50 124 ASP A N 1
ATOM 1007 C CA . ASP A 1 124 ? -9.455 -8.104 -24.596 1.00 93.50 124 ASP A CA 1
ATOM 1008 C C . ASP A 1 124 ? -10.128 -6.718 -24.716 1.00 93.50 124 ASP A C 1
ATOM 1010 O O . ASP A 1 124 ? -10.989 -6.488 -25.565 1.00 93.50 124 ASP A O 1
ATOM 1014 N N . HIS A 1 125 ? -9.763 -5.785 -23.842 1.00 94.81 125 HIS A N 1
ATOM 1015 C CA . HIS A 1 125 ? -10.402 -4.482 -23.652 1.00 94.81 125 HIS A CA 1
ATOM 1016 C C . HIS A 1 125 ? -9.460 -3.304 -23.942 1.00 94.81 125 HIS A C 1
ATOM 1018 O O . HIS A 1 125 ? -9.732 -2.174 -23.526 1.00 94.81 125 HIS A O 1
ATOM 1024 N N . GLY A 1 126 ? -8.354 -3.539 -24.647 1.00 93.81 126 GLY A N 1
ATOM 1025 C CA . GLY A 1 126 ? -7.381 -2.512 -25.002 1.00 93.81 126 GLY A CA 1
ATOM 1026 C C . GLY A 1 126 ? -6.420 -2.948 -26.103 1.00 93.81 126 GLY A C 1
ATOM 1027 O O . GLY A 1 126 ? -6.452 -4.081 -26.572 1.00 93.81 126 GLY A O 1
ATOM 1028 N N . GLU A 1 127 ? -5.545 -2.030 -26.506 1.00 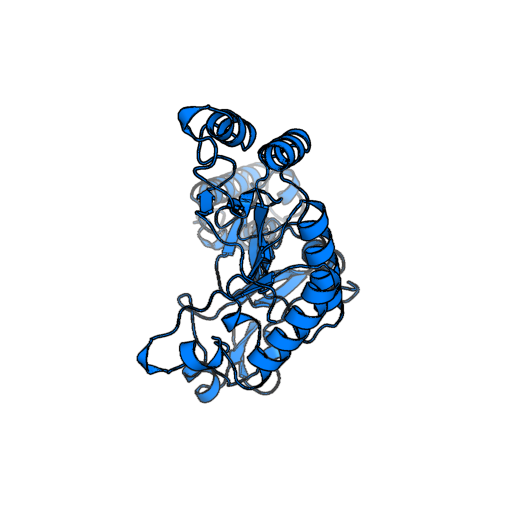95.94 127 GLU A N 1
ATOM 1029 C CA . GLU A 1 127 ? -4.493 -2.285 -27.495 1.00 95.94 127 GLU A CA 1
ATOM 1030 C C . GLU A 1 127 ? -3.114 -2.012 -26.890 1.00 95.94 127 GLU A C 1
ATOM 1032 O O . GLU A 1 127 ? -2.953 -1.114 -26.061 1.00 95.94 127 GLU A O 1
ATOM 1037 N N . MET A 1 128 ? -2.103 -2.786 -27.297 1.00 96.50 128 MET A N 1
ATOM 1038 C CA . MET A 1 128 ? -0.738 -2.618 -26.793 1.00 96.50 128 MET A CA 1
ATOM 1039 C C . MET A 1 128 ? -0.165 -1.273 -27.234 1.00 96.50 128 MET A C 1
ATOM 1041 O O . MET A 1 128 ? 0.027 -1.022 -28.424 1.00 96.5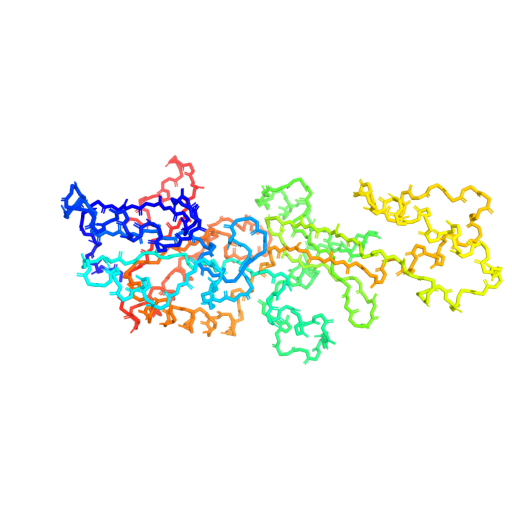0 128 MET A O 1
ATOM 1045 N N . GLY A 1 129 ? 0.126 -0.416 -26.259 1.00 93.94 129 GLY A N 1
ATOM 1046 C CA . GLY A 1 129 ? 0.771 0.865 -26.482 1.00 93.94 129 GLY A CA 1
ATOM 1047 C C . GLY A 1 129 ? 2.274 0.725 -26.756 1.00 93.94 129 GLY A C 1
ATOM 1048 O O . GLY A 1 129 ? 2.891 -0.289 -26.419 1.00 93.94 129 GLY A O 1
ATOM 1049 N N . PRO A 1 130 ? 2.910 1.777 -27.303 1.00 90.94 130 PRO A N 1
ATOM 1050 C CA . PRO A 1 130 ? 4.348 1.786 -27.596 1.00 90.94 130 PRO A CA 1
ATOM 1051 C C . PRO A 1 130 ? 5.221 1.684 -26.338 1.00 90.94 130 PRO A C 1
ATOM 1053 O O . PRO A 1 130 ? 6.397 1.349 -26.420 1.00 90.94 130 PRO A O 1
ATOM 1056 N N . GLU A 1 131 ? 4.645 1.964 -25.171 1.00 89.25 131 GLU A N 1
ATOM 1057 C CA . GLU A 1 131 ? 5.324 1.914 -23.884 1.00 89.25 131 GLU A CA 1
ATOM 1058 C C . GLU A 1 131 ? 5.213 0.539 -23.190 1.00 89.25 131 GLU A C 1
ATOM 1060 O O . GLU A 1 131 ? 5.652 0.403 -22.052 1.00 89.25 131 GLU A O 1
ATOM 1065 N N . GLY A 1 132 ? 4.639 -0.487 -23.828 1.00 92.00 132 GLY A N 1
ATOM 1066 C CA . GLY A 1 132 ? 4.594 -1.847 -23.268 1.00 92.00 132 GLY A CA 1
ATOM 1067 C C . GLY A 1 132 ? 3.477 -2.099 -22.245 1.00 92.00 132 GLY A C 1
ATOM 1068 O O . GLY A 1 132 ? 3.537 -3.066 -21.486 1.00 92.00 132 GLY A O 1
ATOM 1069 N N . TYR A 1 133 ? 2.449 -1.248 -22.220 1.00 95.62 133 TYR A N 1
ATOM 1070 C CA . TYR A 1 133 ? 1.194 -1.516 -21.513 1.00 95.62 133 TYR A CA 1
ATOM 1071 C C . TYR A 1 133 ? -0.009 -1.401 -22.445 1.00 95.62 133 TYR A C 1
ATOM 1073 O O . TYR A 1 133 ? 0.009 -0.625 -23.403 1.00 95.62 133 TYR A O 1
ATOM 1081 N N . LEU A 1 134 ? -1.070 -2.148 -22.141 1.00 96.19 134 LEU A N 1
ATOM 1082 C CA . LEU A 1 134 ? -2.356 -2.012 -22.815 1.00 96.19 134 LEU A CA 1
ATOM 1083 C C . LEU A 1 134 ? -2.972 -0.649 -22.496 1.00 96.19 134 LEU A C 1
ATOM 10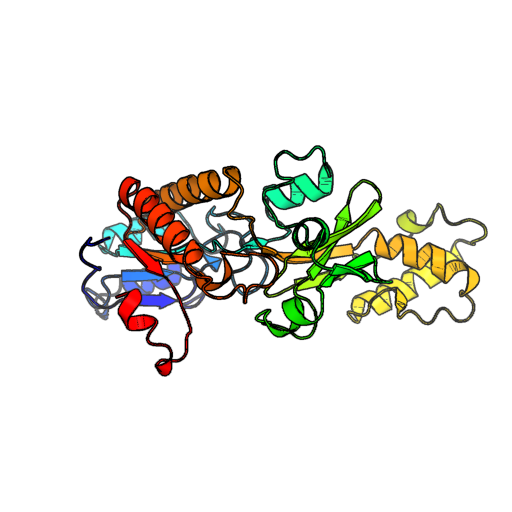85 O O . LEU A 1 134 ? -3.119 -0.271 -21.332 1.00 96.19 134 LEU A O 1
ATOM 1089 N N . VAL A 1 135 ? -3.357 0.085 -23.534 1.00 95.75 135 VAL A N 1
ATOM 1090 C CA . VAL A 1 135 ? -4.192 1.279 -23.418 1.00 95.75 135 VAL A CA 1
ATOM 1091 C C . VAL A 1 135 ? -5.645 0.819 -23.534 1.00 95.75 135 VAL A C 1
ATOM 1093 O O . VAL A 1 135 ? -6.010 0.280 -24.584 1.00 95.75 135 VAL A O 1
ATOM 1096 N N . PRO A 1 136 ? -6.481 0.996 -22.491 1.00 95.25 136 PRO A N 1
ATOM 1097 C CA . PRO A 1 136 ? -7.877 0.583 -22.546 1.00 95.25 136 PRO A CA 1
ATOM 1098 C C . PRO A 1 136 ? -8.618 1.261 -23.697 1.00 95.25 136 PRO A C 1
ATOM 1100 O O . PRO A 1 136 ? -8.347 2.421 -24.027 1.00 95.25 136 PRO A O 1
ATOM 1103 N N . ALA A 1 137 ? -9.593 0.558 -24.273 1.00 95.00 137 ALA A N 1
ATOM 1104 C CA . ALA A 1 137 ? -10.495 1.129 -25.260 1.00 95.00 137 ALA A CA 1
ATOM 1105 C C . ALA A 1 137 ? -11.123 2.417 -24.714 1.00 95.00 137 ALA A C 1
ATOM 1107 O O . ALA A 1 137 ? -11.421 2.532 -23.522 1.00 95.00 137 ALA A O 1
ATOM 1108 N N . ARG A 1 138 ? -11.336 3.398 -25.595 1.00 93.06 138 ARG A N 1
ATOM 1109 C CA . ARG A 1 138 ? -11.763 4.749 -25.206 1.00 93.06 138 ARG A CA 1
ATOM 1110 C C . ARG A 1 138 ? -12.998 4.754 -24.298 1.00 93.06 138 ARG A C 1
ATOM 1112 O O . ARG A 1 138 ? -13.007 5.469 -23.305 1.00 93.06 138 ARG A O 1
ATOM 1119 N N . GLU A 1 139 ? -13.997 3.934 -24.610 1.00 91.81 139 GLU A N 1
ATOM 1120 C CA . GLU A 1 139 ? -15.225 3.800 -23.814 1.00 91.81 139 GLU A CA 1
ATOM 1121 C C . GLU A 1 139 ? -14.972 3.276 -22.391 1.00 91.81 139 GLU A C 1
ATOM 1123 O O . GLU A 1 139 ? -15.631 3.692 -21.442 1.00 91.81 139 GLU A O 1
ATOM 1128 N N . CYS A 1 140 ? -13.978 2.406 -22.219 1.00 92.88 140 CYS A N 1
ATOM 1129 C CA . CYS A 1 140 ? -13.580 1.877 -20.921 1.00 92.88 140 CYS A CA 1
ATOM 1130 C C . CYS A 1 140 ? -12.761 2.909 -20.138 1.00 92.88 140 CYS A C 1
ATOM 1132 O O . CYS A 1 140 ? -12.943 3.055 -18.931 1.00 92.88 140 CYS A O 1
ATOM 1134 N N . LEU A 1 141 ? -11.886 3.646 -20.830 1.00 89.88 141 LEU A N 1
ATOM 1135 C CA . LEU A 1 141 ? -11.054 4.687 -20.234 1.00 89.88 141 LEU A CA 1
ATOM 1136 C C . LEU A 1 141 ? -11.878 5.889 -19.751 1.00 89.88 141 LEU A C 1
ATOM 1138 O O . LEU A 1 141 ? -11.592 6.420 -18.684 1.00 89.88 141 LEU A O 1
ATOM 1142 N N . GLU A 1 142 ? -12.904 6.299 -20.505 1.00 89.31 142 GLU A N 1
ATOM 1143 C CA . GLU A 1 142 ? -13.807 7.402 -20.134 1.00 89.31 142 GLU A CA 1
ATOM 1144 C C . GLU A 1 142 ? -14.626 7.094 -18.868 1.00 89.31 142 GLU A C 1
ATOM 1146 O O . GLU A 1 142 ? -14.978 8.013 -18.130 1.00 89.31 142 GLU A O 1
ATOM 1151 N N . ASN A 1 143 ? -14.885 5.813 -18.582 1.00 89.06 143 ASN A N 1
ATOM 1152 C CA . ASN A 1 143 ? -15.578 5.389 -17.364 1.00 89.06 143 ASN A CA 1
ATOM 1153 C C . ASN A 1 143 ? -14.648 5.274 -16.151 1.00 89.06 143 ASN A C 1
ATOM 1155 O O . ASN A 1 143 ? -15.120 5.379 -15.020 1.00 89.06 143 ASN A O 1
ATOM 1159 N N . LEU A 1 144 ? -13.355 5.019 -16.365 1.00 89.00 144 LEU A N 1
ATOM 1160 C CA . LEU A 1 144 ? -12.411 4.676 -15.307 1.00 89.00 144 LEU A CA 1
ATOM 1161 C C . LEU A 1 144 ? -12.181 5.854 -14.348 1.00 89.00 144 LEU A C 1
ATOM 1163 O O . LEU A 1 144 ? -11.752 6.937 -14.747 1.00 89.00 144 LEU A O 1
ATOM 1167 N N . PHE A 1 145 ? -12.417 5.629 -13.057 1.00 88.06 145 PHE A N 1
ATOM 1168 C CA . PHE A 1 145 ? -12.219 6.646 -12.034 1.00 88.06 145 PHE A CA 1
ATOM 1169 C C . PHE A 1 145 ? -10.728 6.800 -11.692 1.00 88.06 145 PHE A C 1
ATOM 1171 O O . PHE A 1 145 ? -10.118 5.920 -11.083 1.00 88.06 145 PHE A O 1
ATOM 1178 N N . MET A 1 146 ? -10.138 7.941 -12.054 1.00 87.06 146 MET A N 1
ATOM 1179 C CA . MET A 1 146 ? -8.708 8.217 -11.867 1.00 87.06 146 MET A CA 1
ATOM 1180 C C . MET A 1 146 ? -8.432 9.042 -10.607 1.00 87.06 146 MET A C 1
ATOM 1182 O O . MET A 1 146 ? -9.060 10.073 -10.371 1.00 87.06 146 MET A O 1
ATOM 1186 N N . ARG A 1 147 ? -7.432 8.628 -9.818 1.00 88.19 147 ARG A N 1
ATOM 1187 C CA . ARG A 1 147 ? -6.952 9.360 -8.626 1.00 88.19 147 ARG A CA 1
ATOM 1188 C C . ARG A 1 147 ? -5.670 10.158 -8.848 1.00 88.19 147 ARG A C 1
ATOM 1190 O O . ARG A 1 147 ? -5.296 10.944 -7.980 1.00 88.19 147 ARG A O 1
ATOM 1197 N N . LYS A 1 148 ? -5.016 9.981 -9.995 1.00 87.44 148 LYS A N 1
ATOM 1198 C CA . LYS A 1 148 ? -3.794 10.690 -10.385 1.00 87.44 148 LYS A CA 1
ATOM 1199 C C . LYS A 1 148 ? -3.775 10.946 -11.896 1.00 87.44 148 LYS A C 1
ATOM 1201 O O . LYS A 1 148 ? -4.527 10.293 -12.618 1.00 87.44 148 LYS A O 1
ATOM 1206 N N . PRO A 1 149 ? -2.954 11.892 -12.385 1.00 85.56 149 PRO A N 1
ATOM 1207 C CA . PRO A 1 149 ? -2.764 12.086 -13.818 1.00 85.56 149 PRO A CA 1
ATOM 1208 C C . PRO A 1 149 ? -2.199 10.821 -14.480 1.00 85.56 149 PRO A C 1
ATOM 1210 O O . PRO A 1 149 ? -1.275 10.208 -13.948 1.00 85.56 149 PRO A O 1
ATOM 1213 N N . GLY A 1 150 ? -2.718 10.468 -15.656 1.00 88.31 150 GLY A N 1
ATOM 1214 C CA . GLY A 1 150 ? -2.313 9.261 -16.382 1.00 88.31 150 GLY A CA 1
ATOM 1215 C C . GLY A 1 150 ? -3.000 7.985 -15.885 1.00 88.31 150 GLY A C 1
ATOM 1216 O O . GLY A 1 150 ? -3.950 8.031 -15.108 1.00 88.31 150 GLY A O 1
ATOM 1217 N N . LEU A 1 151 ? -2.539 6.835 -16.384 1.00 92.88 151 LEU A N 1
ATOM 1218 C CA . LEU A 1 151 ? -3.066 5.526 -15.991 1.00 92.88 151 LEU A CA 1
ATOM 1219 C C . LEU A 1 151 ? -2.558 5.126 -14.592 1.00 92.88 151 LEU A C 1
ATOM 1221 O O . LEU A 1 151 ? -1.430 5.476 -14.226 1.00 92.88 151 LEU A O 1
ATOM 1225 N N . PRO A 1 152 ? -3.342 4.366 -13.805 1.00 95.38 152 PRO A N 1
ATOM 1226 C CA . PRO A 1 152 ? -2.956 3.918 -12.475 1.00 95.38 152 PRO A CA 1
ATOM 1227 C C . PRO A 1 152 ? -2.023 2.706 -12.553 1.00 95.38 152 PRO A C 1
ATOM 1229 O O . PRO A 1 152 ? -2.370 1.612 -12.123 1.00 95.38 152 PRO A O 1
ATOM 1232 N N . ILE A 1 153 ? -0.837 2.905 -13.129 1.00 96.44 153 ILE A N 1
ATOM 1233 C CA . ILE A 1 153 ? 0.178 1.865 -13.311 1.00 96.44 153 ILE A CA 1
ATOM 1234 C C . ILE A 1 153 ? 1.490 2.246 -12.632 1.00 96.44 153 ILE A C 1
ATOM 1236 O O . ILE A 1 153 ? 1.894 3.412 -12.651 1.00 96.44 153 ILE A O 1
ATOM 1240 N N . LEU A 1 154 ? 2.169 1.240 -12.089 1.00 96.62 154 LEU A N 1
ATOM 1241 C CA . LEU A 1 154 ? 3.599 1.264 -11.803 1.00 96.62 154 LEU A CA 1
ATOM 1242 C C . LEU A 1 154 ? 4.250 0.145 -12.622 1.00 96.62 154 LEU A C 1
ATOM 1244 O O . LEU A 1 154 ? 3.857 -1.017 -12.517 1.00 96.62 154 LEU A O 1
ATOM 1248 N N . LYS A 1 155 ? 5.239 0.490 -13.452 1.00 95.56 155 LYS A N 1
ATOM 1249 C CA . LYS A 1 155 ? 6.047 -0.511 -14.155 1.00 95.56 155 LYS A CA 1
ATOM 1250 C C . LYS A 1 155 ? 7.159 -0.993 -13.250 1.00 95.56 155 LYS A C 1
ATOM 1252 O O . LYS A 1 155 ? 7.975 -0.196 -12.790 1.00 95.56 155 LYS A O 1
ATOM 1257 N N . VAL A 1 156 ? 7.210 -2.299 -13.055 1.00 94.75 156 VAL A N 1
ATOM 1258 C CA . VAL A 1 156 ? 8.227 -2.961 -12.245 1.00 94.75 156 VAL A CA 1
ATOM 1259 C C . VAL A 1 156 ? 9.032 -3.923 -13.103 1.00 94.75 156 VAL A C 1
ATOM 1261 O O . VAL A 1 156 ? 8.517 -4.525 -14.047 1.00 94.75 156 VAL A O 1
ATOM 1264 N N . ARG A 1 157 ? 10.320 -4.050 -12.793 1.00 92.88 157 ARG A N 1
ATOM 1265 C CA . ARG A 1 157 ? 11.228 -4.941 -13.517 1.00 92.88 157 ARG A CA 1
ATOM 1266 C C . ARG A 1 157 ? 11.238 -6.321 -12.870 1.00 92.88 157 ARG A C 1
ATOM 1268 O O . ARG A 1 157 ? 11.474 -6.427 -11.671 1.00 92.88 157 ARG A O 1
ATOM 1275 N N . PHE A 1 158 ? 11.006 -7.351 -13.673 1.00 93.12 158 PHE A N 1
ATOM 1276 C CA . PHE A 1 158 ? 10.960 -8.751 -13.252 1.00 93.12 158 PHE A CA 1
ATOM 1277 C C . PHE A 1 158 ? 12.314 -9.465 -13.466 1.00 93.12 158 PHE A C 1
ATOM 1279 O O . PHE A 1 158 ? 13.183 -8.934 -14.171 1.00 93.12 158 PHE A O 1
ATOM 1286 N N . PRO A 1 159 ? 12.524 -10.669 -12.887 1.00 89.38 159 PRO A N 1
ATOM 1287 C CA . PRO A 1 159 ? 13.775 -11.433 -13.013 1.00 89.38 159 PRO A CA 1
ATOM 1288 C C . PRO A 1 159 ? 14.190 -11.748 -14.454 1.00 89.38 159 PRO A C 1
ATOM 1290 O O . PRO A 1 159 ? 15.377 -11.793 -14.776 1.00 89.38 159 PRO A O 1
ATOM 1293 N N . ASP A 1 160 ? 13.208 -11.928 -15.338 1.00 91.69 160 ASP A N 1
ATOM 1294 C CA . ASP A 1 160 ? 13.390 -12.143 -16.779 1.00 91.69 160 ASP A CA 1
ATOM 1295 C C . ASP A 1 160 ? 13.780 -10.859 -17.540 1.00 91.69 160 ASP A C 1
ATOM 1297 O O . ASP A 1 160 ? 13.915 -10.872 -18.762 1.00 91.69 160 ASP A O 1
ATOM 1301 N N . GLN A 1 161 ? 13.999 -9.760 -16.811 1.00 88.25 161 GLN A N 1
ATOM 1302 C CA . GLN A 1 161 ? 14.285 -8.410 -17.291 1.00 88.25 161 GLN A CA 1
ATOM 1303 C C . GLN A 1 161 ? 13.117 -7.720 -18.002 1.00 88.25 161 GLN A C 1
ATOM 1305 O O . GLN A 1 161 ? 13.304 -6.593 -18.467 1.00 88.25 161 GLN A O 1
ATOM 1310 N N . SER A 1 162 ? 11.935 -8.338 -18.055 1.00 92.12 162 SER A N 1
ATOM 1311 C CA . SER A 1 162 ? 10.731 -7.679 -18.551 1.00 92.12 162 SER A CA 1
ATOM 1312 C C . SER A 1 162 ? 10.313 -6.540 -17.620 1.00 92.12 162 SER A C 1
ATOM 1314 O O . SER A 1 162 ? 10.524 -6.586 -16.405 1.00 92.12 162 SER A O 1
ATOM 1316 N N . GLU A 1 163 ? 9.722 -5.499 -18.200 1.00 93.12 163 GLU A N 1
ATOM 1317 C CA . GLU A 1 163 ? 9.018 -4.464 -17.451 1.00 93.12 163 GLU A CA 1
ATOM 1318 C C . GLU A 1 163 ? 7.527 -4.750 -17.522 1.00 93.12 163 GLU A C 1
ATOM 1320 O O . GLU A 1 163 ? 6.942 -4.747 -18.606 1.00 93.12 163 GLU A O 1
ATOM 1325 N N . ARG A 1 164 ? 6.913 -5.009 -16.370 1.00 95.25 164 ARG A N 1
ATOM 1326 C CA . ARG A 1 164 ? 5.503 -5.381 -16.286 1.00 95.25 164 ARG A CA 1
ATOM 1327 C C . ARG A 1 164 ? 4.714 -4.271 -15.589 1.00 95.25 164 ARG A C 1
ATOM 1329 O O . ARG A 1 164 ? 5.126 -3.827 -14.513 1.00 95.25 164 ARG A O 1
ATOM 1336 N N . PRO A 1 165 ? 3.620 -3.773 -16.191 1.00 97.38 165 PRO A N 1
ATOM 1337 C CA . PRO A 1 165 ? 2.761 -2.785 -15.558 1.00 97.38 165 PRO A CA 1
ATOM 1338 C C . PRO A 1 165 ? 1.843 -3.471 -14.542 1.00 97.38 165 PRO A C 1
ATOM 1340 O O . PRO A 1 165 ? 1.058 -4.345 -14.894 1.00 97.38 165 PRO A O 1
ATOM 1343 N N . TYR A 1 166 ? 1.906 -3.044 -13.286 1.00 98.19 166 TYR A N 1
ATOM 1344 C CA . TYR A 1 166 ? 0.972 -3.472 -12.246 1.00 98.19 166 TYR A CA 1
ATOM 1345 C C . TYR A 1 166 ? 0.069 -2.318 -11.839 1.00 98.19 166 TYR A C 1
ATOM 1347 O O . TYR A 1 166 ? 0.478 -1.152 -11.864 1.00 98.19 166 TYR A O 1
ATOM 1355 N N . TRP A 1 167 ? -1.165 -2.645 -11.463 1.00 98.19 167 TRP A N 1
ATOM 1356 C CA . TRP A 1 167 ? -2.131 -1.658 -11.008 1.00 98.19 167 TRP A CA 1
ATOM 1357 C C . TRP A 1 167 ? -1.644 -0.986 -9.717 1.00 98.19 167 TRP A C 1
ATOM 1359 O O . TRP A 1 167 ? -1.312 -1.640 -8.730 1.00 98.19 167 TRP A O 1
ATOM 1369 N N . ASN A 1 168 ? -1.615 0.341 -9.740 1.00 97.88 168 ASN A N 1
ATOM 1370 C CA . ASN A 1 168 ? -1.235 1.202 -8.632 1.00 97.88 168 ASN A CA 1
ATOM 1371 C C . ASN A 1 168 ? -2.152 2.432 -8.657 1.00 97.88 168 ASN A C 1
ATOM 1373 O O . ASN A 1 168 ? -1.923 3.388 -9.401 1.00 97.88 168 ASN A O 1
ATOM 1377 N N . THR A 1 169 ? -3.224 2.403 -7.871 1.00 95.50 169 THR A N 1
ATOM 1378 C CA . THR A 1 169 ? -4.251 3.458 -7.835 1.00 95.50 169 THR A CA 1
ATOM 1379 C C . THR A 1 169 ? -3.716 4.750 -7.217 1.00 95.50 169 THR A C 1
ATOM 1381 O O . THR A 1 169 ? -4.066 5.847 -7.662 1.00 95.50 169 THR A O 1
ATOM 1384 N N . PHE A 1 170 ? -2.845 4.621 -6.217 1.00 93.94 170 PHE A N 1
ATOM 1385 C CA . PHE A 1 170 ? -2.421 5.715 -5.347 1.00 93.94 170 PHE A CA 1
ATOM 1386 C C . PHE A 1 170 ? -0.938 6.074 -5.557 1.00 93.94 170 PHE A C 1
ATOM 1388 O O . PHE A 1 170 ? -0.508 6.281 -6.701 1.00 93.94 170 PHE A O 1
ATOM 1395 N N . TYR A 1 171 ? -0.177 6.222 -4.470 1.00 91.75 171 TYR A N 1
ATOM 1396 C CA . TYR A 1 171 ? 1.193 6.714 -4.490 1.00 91.75 171 TYR A CA 1
ATOM 1397 C C . TYR A 1 171 ? 2.167 5.682 -5.058 1.00 91.75 171 TYR A C 1
ATOM 1399 O O . TYR A 1 171 ? 2.016 4.467 -4.893 1.00 91.75 171 TYR A O 1
ATOM 1407 N N . GLN A 1 172 ? 3.188 6.208 -5.727 1.00 93.44 172 GLN A N 1
ATOM 1408 C CA . GLN A 1 172 ? 4.351 5.479 -6.213 1.00 93.44 172 GLN A CA 1
ATOM 1409 C C . GLN A 1 172 ? 5.562 6.407 -6.230 1.00 93.44 172 GLN A C 1
ATOM 1411 O O . GLN A 1 172 ? 5.426 7.616 -6.428 1.00 93.44 172 GLN A O 1
ATOM 1416 N N . GLU A 1 173 ? 6.741 5.823 -6.078 1.00 92.56 173 GLU A N 1
ATOM 1417 C CA . GLU A 1 173 ? 8.023 6.485 -6.246 1.00 92.56 173 GLU A CA 1
ATOM 1418 C C . GLU A 1 173 ? 8.997 5.510 -6.913 1.00 92.56 173 GLU A C 1
ATOM 1420 O O . GLU A 1 173 ? 9.107 4.347 -6.524 1.00 92.56 173 GLU A O 1
ATOM 1425 N N . VAL A 1 174 ? 9.711 5.991 -7.929 1.00 92.50 174 VAL A N 1
ATOM 1426 C CA . VAL A 1 174 ? 10.803 5.252 -8.565 1.00 92.50 174 VAL A CA 1
ATOM 1427 C C . VAL A 1 174 ? 12.083 6.011 -8.279 1.00 92.50 174 VAL A C 1
ATOM 1429 O O . VAL A 1 174 ? 12.235 7.165 -8.678 1.00 92.50 174 VAL A O 1
ATOM 1432 N N . THR A 1 175 ? 12.998 5.355 -7.580 1.00 92.25 175 THR A N 1
ATOM 1433 C CA . THR A 1 175 ? 14.326 5.881 -7.273 1.00 92.25 175 THR A CA 1
ATOM 1434 C C . THR A 1 175 ? 15.393 4.980 -7.879 1.00 92.25 175 THR A C 1
ATOM 1436 O O . THR A 1 175 ? 15.109 3.898 -8.395 1.00 92.25 175 THR A O 1
ATOM 1439 N N . TYR A 1 176 ? 16.636 5.441 -7.855 1.00 93.06 176 TYR A N 1
ATOM 1440 C CA . TYR A 1 176 ? 17.774 4.720 -8.406 1.00 93.06 176 TYR A CA 1
ATOM 1441 C C . TYR A 1 176 ? 18.847 4.653 -7.333 1.00 93.06 176 TYR A C 1
ATOM 1443 O O . TYR A 1 176 ? 19.122 5.652 -6.668 1.00 93.06 176 TYR A O 1
ATOM 1451 N N . GLN A 1 177 ? 19.441 3.479 -7.147 1.00 93.00 177 GLN A N 1
ATOM 1452 C CA . GLN A 1 177 ? 20.608 3.360 -6.281 1.00 93.00 177 GLN A CA 1
ATOM 1453 C C . GLN A 1 177 ? 21.823 3.941 -6.999 1.00 93.00 177 GLN A C 1
ATOM 1455 O O . GLN A 1 177 ? 21.985 3.748 -8.207 1.00 93.00 177 GLN A O 1
ATOM 1460 N N . GLU A 1 178 ? 22.699 4.603 -6.246 1.00 94.38 178 GLU A N 1
ATOM 1461 C CA . GLU A 1 178 ? 23.966 5.086 -6.787 1.00 94.38 178 GLU A CA 1
ATOM 1462 C C . GLU A 1 178 ? 24.780 3.930 -7.385 1.00 94.38 178 GLU A C 1
ATOM 1464 O O . GLU A 1 178 ? 24.825 2.803 -6.867 1.00 94.38 178 GLU A O 1
ATOM 1469 N N . LEU A 1 179 ? 25.411 4.222 -8.515 1.00 95.75 179 LEU A N 1
ATOM 1470 C CA . LEU A 1 179 ? 26.352 3.337 -9.172 1.00 95.75 179 LEU A CA 1
ATOM 1471 C C . LEU A 1 179 ? 27.683 3.349 -8.424 1.00 95.75 179 LEU A C 1
ATOM 1473 O O . LEU A 1 179 ? 28.163 4.399 -7.994 1.00 95.75 179 LEU A O 1
ATOM 1477 N N . VAL A 1 180 ? 28.305 2.180 -8.334 1.00 96.12 180 VAL A N 1
ATOM 1478 C CA . VAL A 1 180 ? 29.716 2.028 -7.975 1.00 96.12 180 VAL A CA 1
ATOM 1479 C C . VAL A 1 180 ? 30.498 1.554 -9.195 1.00 96.12 180 VAL A C 1
ATOM 1481 O O . VAL A 1 180 ? 29.932 0.962 -10.110 1.00 96.12 180 VAL A O 1
ATOM 1484 N N . LEU A 1 181 ? 31.816 1.765 -9.209 1.00 93.62 181 LEU A N 1
ATOM 1485 C CA . LEU A 1 181 ? 32.651 1.418 -10.366 1.00 93.62 181 LEU A CA 1
ATOM 1486 C C . LEU A 1 181 ? 32.547 -0.072 -10.747 1.00 93.62 181 LEU A C 1
ATOM 1488 O O . LEU A 1 181 ? 32.619 -0.418 -11.923 1.00 93.62 181 LEU A O 1
ATOM 1492 N N . GLU A 1 182 ? 32.325 -0.949 -9.761 1.00 94.00 182 GLU A N 1
ATOM 1493 C CA . GLU A 1 182 ? 32.094 -2.383 -9.978 1.00 94.00 182 GLU A CA 1
ATOM 1494 C C . GLU A 1 182 ? 30.889 -2.657 -10.888 1.00 94.00 182 GLU A C 1
ATOM 1496 O O . GLU A 1 182 ? 30.961 -3.545 -11.734 1.00 94.00 182 GLU A O 1
ATOM 1501 N N . ASP A 1 183 ? 29.825 -1.851 -10.783 1.00 93.81 183 ASP A N 1
ATOM 1502 C CA . ASP A 1 183 ? 28.615 -1.999 -11.598 1.00 93.81 183 ASP A CA 1
ATOM 1503 C C . ASP A 1 183 ? 28.913 -1.803 -13.101 1.00 93.81 183 ASP A C 1
ATOM 1505 O O . ASP A 1 183 ? 28.170 -2.285 -13.956 1.00 93.81 183 ASP A O 1
ATOM 1509 N N . LEU A 1 184 ? 30.009 -1.108 -13.440 1.00 94.19 184 LEU A N 1
ATOM 1510 C CA . LEU A 1 184 ? 30.357 -0.706 -14.806 1.00 94.19 184 LEU A CA 1
ATOM 1511 C C . LEU A 1 184 ? 31.461 -1.550 -15.459 1.00 94.19 184 LEU A C 1
ATOM 1513 O O . LEU A 1 184 ? 31.712 -1.394 -16.654 1.00 94.19 184 LEU A O 1
ATOM 1517 N N . LYS A 1 185 ? 32.096 -2.479 -14.729 1.00 86.44 185 LYS A N 1
ATOM 1518 C CA . LYS A 1 185 ? 33.265 -3.250 -15.210 1.00 86.44 185 LYS A CA 1
ATOM 1519 C C . LYS A 1 185 ? 33.008 -4.155 -16.426 1.00 86.44 185 LYS A C 1
ATOM 1521 O O . LYS A 1 185 ? 33.957 -4.694 -16.989 1.00 86.44 185 LYS A O 1
ATOM 1526 N N . GLY A 1 186 ? 31.753 -4.334 -16.837 1.00 84.38 186 GLY A N 1
ATOM 1527 C CA . GLY A 1 186 ? 31.362 -5.120 -18.012 1.00 84.38 186 GLY A CA 1
ATOM 1528 C C . GLY A 1 186 ? 31.120 -4.313 -19.292 1.00 84.38 186 GLY A C 1
ATOM 1529 O O . GLY A 1 186 ? 30.777 -4.913 -20.310 1.00 84.38 186 GLY A O 1
ATOM 1530 N N . ILE A 1 187 ? 31.249 -2.982 -19.260 1.00 91.19 187 ILE A N 1
ATOM 1531 C CA . ILE A 1 187 ? 30.986 -2.130 -20.428 1.00 91.19 187 ILE A CA 1
ATOM 1532 C C . ILE A 1 187 ? 32.205 -2.169 -21.368 1.00 91.19 187 ILE A C 1
ATOM 1534 O O . ILE A 1 187 ? 33.301 -1.791 -20.946 1.00 91.19 187 ILE A O 1
ATOM 1538 N N . PRO A 1 188 ? 32.054 -2.647 -22.621 1.00 85.38 188 PRO A N 1
ATOM 1539 C CA . PRO A 1 188 ? 33.166 -2.735 -23.563 1.00 85.38 188 PRO A CA 1
ATOM 1540 C C . PRO A 1 188 ? 33.646 -1.342 -23.988 1.00 85.38 188 PRO A C 1
ATOM 1542 O O . PRO A 1 188 ? 32.897 -0.370 -23.928 1.00 85.38 188 PRO A O 1
ATOM 1545 N N . ASP A 1 189 ? 34.896 -1.264 -24.447 1.00 82.81 189 ASP A N 1
ATOM 1546 C CA . ASP A 1 189 ? 35.489 -0.066 -25.062 1.00 82.81 189 ASP A CA 1
ATOM 1547 C C . ASP A 1 189 ? 35.513 1.202 -24.178 1.00 82.81 189 ASP A C 1
ATOM 1549 O O . ASP A 1 189 ? 35.600 2.317 -24.690 1.00 82.81 189 ASP A O 1
ATOM 1553 N N . ALA A 1 190 ? 35.504 1.039 -22.849 1.00 85.88 190 ALA A N 1
ATOM 1554 C CA . ALA A 1 190 ? 35.593 2.130 -21.880 1.00 85.88 190 ALA A CA 1
ATOM 1555 C C . ALA A 1 190 ? 36.872 2.044 -21.028 1.00 85.88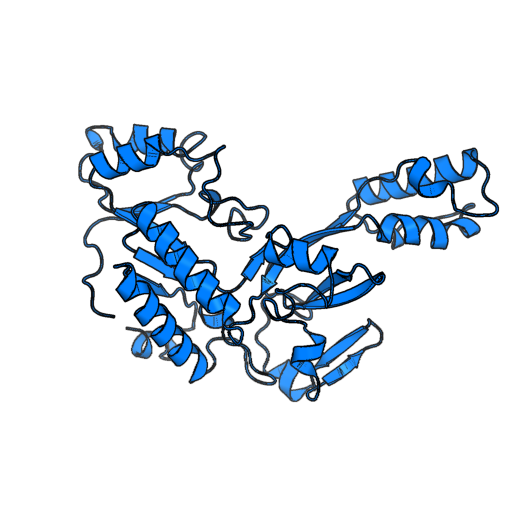 190 ALA A C 1
ATOM 1557 O O . ALA A 1 190 ? 37.157 1.018 -20.408 1.00 85.88 190 ALA A O 1
ATOM 1558 N N . GLY A 1 191 ? 37.641 3.134 -20.965 1.00 90.94 191 GLY A N 1
ATOM 1559 C CA . GLY A 1 191 ? 38.728 3.281 -19.994 1.00 90.94 191 GLY A CA 1
ATOM 1560 C C . GLY A 1 191 ? 38.201 3.565 -18.583 1.00 90.94 191 GLY A C 1
ATOM 1561 O O . GLY A 1 191 ? 37.137 4.158 -18.423 1.00 90.94 191 GLY A O 1
ATOM 1562 N N . GLU A 1 192 ? 38.967 3.204 -17.551 1.00 91.62 192 GLU A N 1
ATOM 1563 C CA . GLU A 1 192 ? 38.580 3.388 -16.140 1.00 91.62 192 GLU A CA 1
ATOM 1564 C C . GLU A 1 192 ? 38.206 4.846 -15.813 1.00 91.62 192 GLU A C 1
ATOM 1566 O O . GLU A 1 192 ? 37.147 5.096 -15.246 1.00 91.62 192 GLU A O 1
ATOM 1571 N N . GLU A 1 193 ? 38.984 5.821 -16.298 1.00 93.25 193 GLU A N 1
ATOM 1572 C CA . GLU A 1 193 ? 38.689 7.253 -16.124 1.00 93.25 193 GLU A CA 1
ATOM 1573 C C . GLU A 1 193 ? 37.352 7.670 -16.775 1.00 93.25 193 GLU A C 1
ATOM 1575 O O . GLU A 1 193 ? 36.637 8.533 -16.261 1.00 93.25 193 GLU A O 1
ATOM 1580 N N . GLN A 1 194 ? 36.987 7.068 -17.913 1.00 93.94 194 GLN A N 1
ATOM 1581 C CA . GLN A 1 194 ? 35.707 7.347 -18.573 1.00 93.94 194 GLN A CA 1
ATOM 1582 C C . GLN A 1 194 ? 34.540 6.759 -17.773 1.00 93.94 194 GLN A C 1
ATOM 1584 O O . GLN A 1 194 ? 33.505 7.413 -17.648 1.00 93.94 194 GLN A O 1
ATOM 1589 N N . LEU A 1 195 ? 34.719 5.565 -17.197 1.00 95.12 195 LEU A N 1
ATOM 1590 C CA . LEU A 1 195 ? 33.722 4.923 -16.338 1.00 95.12 195 LEU A CA 1
ATOM 1591 C C . LEU A 1 195 ? 33.508 5.697 -15.034 1.00 95.12 195 LEU A C 1
ATOM 1593 O O . LEU A 1 195 ? 32.365 5.891 -14.631 1.00 95.12 195 LEU A O 1
ATOM 1597 N N . GLU A 1 196 ? 34.573 6.202 -14.409 1.00 95.69 196 GLU A N 1
ATOM 1598 C CA . GLU A 1 196 ? 34.470 7.050 -13.216 1.00 95.69 196 GLU A CA 1
ATOM 1599 C C . GLU A 1 196 ? 33.688 8.340 -13.497 1.00 95.69 196 GLU A C 1
ATOM 1601 O O . GLU A 1 196 ? 32.799 8.711 -12.726 1.00 95.69 196 GLU A O 1
ATOM 1606 N N . LYS A 1 197 ? 33.965 9.003 -14.628 1.00 95.81 197 LYS A N 1
ATOM 1607 C CA . LYS A 1 197 ? 33.226 10.205 -15.046 1.00 95.81 197 LYS A CA 1
ATOM 1608 C C . LYS A 1 197 ? 31.759 9.895 -15.346 1.00 95.81 197 LYS A C 1
ATOM 1610 O O . LYS A 1 197 ? 30.884 10.629 -14.896 1.00 95.81 197 LYS A O 1
ATOM 1615 N N . ALA A 1 198 ? 31.485 8.807 -16.065 1.00 95.88 198 ALA A N 1
ATOM 1616 C CA . ALA A 1 198 ? 30.123 8.371 -16.367 1.00 95.88 198 ALA A CA 1
ATOM 1617 C C . ALA A 1 198 ? 29.326 8.055 -15.089 1.00 95.88 198 ALA A C 1
ATOM 1619 O O . ALA A 1 198 ? 28.201 8.525 -14.930 1.00 95.88 198 ALA A O 1
ATOM 1620 N N . MET A 1 199 ? 29.930 7.319 -14.151 1.00 96.75 199 MET A N 1
ATOM 1621 C CA . MET A 1 199 ? 29.356 7.025 -12.835 1.00 96.75 199 MET A CA 1
ATOM 1622 C C . MET A 1 199 ? 29.023 8.311 -12.071 1.00 96.75 199 MET A C 1
ATOM 1624 O O . MET A 1 199 ? 27.920 8.439 -11.543 1.00 96.75 199 MET A O 1
ATOM 1628 N N . ALA A 1 200 ? 29.948 9.276 -12.032 1.00 97.00 200 ALA A N 1
ATOM 1629 C CA . ALA A 1 200 ? 29.741 10.544 -11.338 1.00 97.00 200 ALA A CA 1
ATOM 1630 C C . ALA A 1 200 ? 28.572 11.350 -11.929 1.00 97.00 200 ALA A C 1
ATOM 1632 O O . ALA A 1 200 ? 27.751 11.858 -11.168 1.00 97.00 200 ALA A O 1
ATOM 1633 N N . LEU A 1 201 ? 28.452 11.414 -13.262 1.00 97.12 201 LEU A N 1
ATOM 1634 C CA . LEU A 1 201 ? 27.335 12.091 -13.936 1.00 97.12 201 LEU A CA 1
ATOM 1635 C C . LEU A 1 201 ? 25.983 11.455 -13.593 1.00 97.12 201 LEU A C 1
ATOM 1637 O O . LEU A 1 201 ? 25.006 12.159 -13.316 1.00 97.12 201 LEU A O 1
ATOM 1641 N N . VAL A 1 202 ? 25.923 10.121 -13.584 1.00 97.00 202 VAL A N 1
ATOM 1642 C CA . VAL A 1 202 ? 24.704 9.395 -13.213 1.00 97.00 202 VAL A CA 1
ATOM 1643 C C . VAL A 1 202 ? 24.367 9.636 -11.749 1.00 97.00 202 VAL A C 1
ATOM 1645 O O . VAL A 1 202 ? 23.239 10.014 -11.454 1.00 97.00 202 VAL A O 1
ATOM 1648 N N . ASN A 1 203 ? 25.327 9.484 -10.838 1.00 97.12 203 ASN A N 1
ATOM 1649 C CA . ASN A 1 203 ? 25.086 9.666 -9.407 1.00 97.12 203 ASN A CA 1
ATOM 1650 C C . ASN A 1 203 ? 24.701 11.112 -9.064 1.00 97.12 203 ASN A C 1
ATOM 1652 O O . ASN A 1 203 ? 23.823 11.318 -8.232 1.00 97.12 203 ASN A O 1
ATOM 1656 N N . GLU A 1 204 ? 25.265 12.119 -9.742 1.00 97.12 204 GLU A N 1
ATOM 1657 C CA . GLU A 1 204 ? 24.814 13.511 -9.607 1.00 97.12 204 GLU A CA 1
ATOM 1658 C C . GLU A 1 204 ? 23.349 13.670 -10.050 1.00 97.12 204 GLU A C 1
ATOM 1660 O O . GLU A 1 204 ? 22.546 14.314 -9.368 1.00 97.12 204 GLU A O 1
ATOM 1665 N N . THR A 1 205 ? 22.980 13.053 -11.174 1.00 96.19 205 THR A N 1
ATOM 1666 C CA . THR A 1 205 ? 21.608 13.068 -11.708 1.00 96.19 205 THR A CA 1
ATOM 1667 C C . THR A 1 205 ? 20.628 12.373 -10.756 1.00 96.19 205 THR A C 1
ATOM 1669 O O . THR A 1 205 ? 19.576 12.933 -10.438 1.00 96.19 205 THR A O 1
ATOM 1672 N N . ILE A 1 206 ? 21.009 11.213 -10.213 1.00 94.31 206 ILE A N 1
ATOM 1673 C CA . ILE A 1 206 ? 20.257 10.482 -9.184 1.00 94.31 206 ILE A CA 1
ATOM 1674 C C . ILE A 1 206 ? 20.115 11.327 -7.912 1.00 94.31 206 ILE A C 1
ATOM 1676 O O . ILE A 1 206 ? 19.010 11.459 -7.386 1.00 94.31 206 ILE A O 1
ATOM 1680 N N . GLY A 1 207 ? 21.191 11.969 -7.444 1.00 93.88 207 GLY A N 1
ATOM 1681 C CA . GLY A 1 207 ? 21.176 12.849 -6.269 1.00 93.88 207 GLY A CA 1
ATOM 1682 C C . GLY A 1 207 ? 20.256 14.066 -6.432 1.00 93.88 207 GLY A C 1
ATOM 1683 O O . GLY A 1 207 ? 19.714 14.584 -5.455 1.00 93.88 207 GLY A O 1
ATOM 1684 N N . ARG A 1 208 ? 20.005 14.486 -7.678 1.00 94.38 208 ARG A N 1
ATOM 1685 C CA . ARG A 1 208 ? 19.007 15.505 -8.049 1.00 94.38 208 ARG A CA 1
ATOM 1686 C C . ARG A 1 208 ? 17.581 14.965 -8.191 1.00 94.38 208 ARG A C 1
ATOM 1688 O O . ARG A 1 208 ? 16.684 15.739 -8.518 1.00 94.38 208 ARG A O 1
ATOM 1695 N N . LYS A 1 209 ? 17.361 13.674 -7.928 1.00 91.62 209 LYS A N 1
ATOM 1696 C CA . LYS A 1 209 ? 16.093 12.954 -8.123 1.00 91.62 209 LYS A CA 1
ATOM 1697 C C . LYS A 1 209 ? 15.599 12.974 -9.574 1.00 91.62 209 LYS A C 1
ATOM 1699 O O . LYS A 1 209 ? 14.396 13.021 -9.823 1.00 91.62 209 LYS A O 1
ATOM 1704 N N . LEU A 1 210 ? 16.523 12.962 -10.533 1.00 91.94 210 LEU A N 1
ATOM 1705 C CA . LEU A 1 210 ? 16.222 12.845 -11.958 1.00 91.94 210 LEU A CA 1
ATOM 1706 C C . LEU A 1 210 ? 16.541 11.421 -12.447 1.00 91.94 210 LEU A C 1
ATOM 1708 O O . LEU A 1 210 ? 17.442 10.779 -11.903 1.00 91.94 210 LEU A O 1
ATOM 1712 N N . PRO A 1 211 ? 15.819 10.903 -13.458 1.00 92.50 211 PRO A N 1
ATOM 1713 C CA . PRO A 1 211 ? 16.098 9.578 -13.999 1.00 92.50 211 PRO A CA 1
ATOM 1714 C C . PRO A 1 211 ? 17.448 9.556 -14.742 1.00 92.50 211 PRO A C 1
ATOM 1716 O O . PRO A 1 211 ? 17.826 10.573 -15.328 1.00 92.50 211 PRO A O 1
ATOM 1719 N N . PRO A 1 212 ? 18.145 8.405 -14.819 1.00 93.06 212 PRO A N 1
ATOM 1720 C CA . PRO A 1 212 ? 19.397 8.266 -15.570 1.00 93.06 212 PRO A CA 1
ATOM 1721 C C . PRO A 1 212 ? 19.281 8.645 -17.054 1.00 93.06 212 PRO A C 1
ATOM 1723 O O . PRO A 1 212 ? 20.260 9.063 -17.665 1.00 93.06 212 PRO A O 1
ATOM 1726 N N . ALA A 1 213 ? 18.084 8.556 -17.640 1.00 91.81 213 ALA A N 1
ATOM 1727 C CA . ALA A 1 213 ? 17.808 9.031 -18.998 1.00 91.81 213 ALA A CA 1
ATOM 1728 C C . ALA A 1 213 ? 17.947 10.560 -19.177 1.00 91.81 213 ALA A C 1
ATOM 1730 O O . ALA A 1 213 ? 18.026 11.034 -20.306 1.00 91.81 213 ALA A O 1
ATOM 1731 N N . ALA A 1 214 ? 17.963 11.340 -18.090 1.00 94.56 214 ALA A N 1
ATOM 1732 C CA . ALA A 1 214 ? 18.132 12.794 -18.122 1.00 94.56 214 ALA A CA 1
ATOM 1733 C C . ALA A 1 214 ? 19.605 13.244 -18.091 1.00 94.56 214 ALA A C 1
ATOM 1735 O O . ALA A 1 214 ? 19.867 14.447 -18.124 1.00 94.56 214 ALA A O 1
ATOM 1736 N N . VAL A 1 215 ? 20.555 12.307 -17.995 1.00 96.06 215 VAL A N 1
ATOM 1737 C CA . VAL A 1 215 ? 21.990 12.613 -18.013 1.00 96.06 215 VAL A CA 1
ATOM 1738 C C . VAL A 1 215 ? 22.367 13.250 -19.352 1.00 96.06 215 VAL A C 1
ATOM 1740 O O . VAL A 1 215 ? 22.085 12.702 -20.417 1.00 96.06 215 VAL A O 1
ATOM 1743 N N . ASP A 1 216 ? 23.051 14.392 -19.295 1.00 94.94 216 ASP A N 1
ATOM 1744 C CA . ASP A 1 216 ? 23.737 14.955 -20.457 1.00 94.94 216 ASP A CA 1
ATOM 1745 C C . ASP A 1 216 ? 25.108 14.289 -20.596 1.00 94.94 216 ASP A C 1
ATOM 1747 O O . ASP A 1 216 ? 26.040 14.554 -19.834 1.00 94.94 216 ASP A O 1
ATOM 1751 N N . TRP A 1 217 ? 25.208 13.373 -21.556 1.00 95.06 217 TRP A N 1
ATOM 1752 C CA . TRP A 1 217 ? 26.390 12.538 -21.730 1.00 95.06 217 TRP A CA 1
ATOM 1753 C C . TRP A 1 217 ? 27.583 13.263 -22.353 1.00 95.06 217 TRP A C 1
ATOM 1755 O O . TRP A 1 217 ? 28.705 12.775 -22.217 1.00 95.06 217 TRP A O 1
ATOM 1765 N N . GLY A 1 218 ? 27.382 14.397 -23.035 1.00 93.81 218 GLY A N 1
ATOM 1766 C CA . GLY A 1 218 ? 28.458 15.139 -23.699 1.00 93.81 218 GLY A CA 1
ATOM 1767 C C . GLY A 1 218 ? 29.434 14.242 -24.481 1.00 93.81 218 GLY A C 1
ATOM 1768 O O . GLY A 1 218 ? 29.047 13.485 -25.371 1.00 93.81 218 GLY A O 1
ATOM 1769 N N . GLU A 1 219 ? 30.720 14.298 -24.123 1.00 92.50 219 GLU A N 1
ATOM 1770 C CA . GLU A 1 219 ? 31.798 13.509 -24.751 1.00 92.50 219 GLU A CA 1
ATOM 1771 C C . GLU A 1 219 ? 31.694 11.989 -24.495 1.00 92.50 219 GLU A C 1
ATOM 1773 O O . GLU A 1 219 ? 32.282 11.184 -25.222 1.00 92.50 219 GLU A O 1
ATOM 1778 N N . LEU A 1 220 ? 30.920 11.574 -23.490 1.00 94.19 220 LEU A N 1
ATOM 1779 C CA . LEU A 1 220 ? 30.698 10.177 -23.108 1.00 94.19 220 LEU A CA 1
ATOM 1780 C C . LEU A 1 220 ? 29.437 9.574 -23.748 1.00 94.19 220 LEU A C 1
ATOM 1782 O O . LEU A 1 220 ? 29.019 8.491 -23.351 1.00 94.19 220 LEU A O 1
ATOM 1786 N N . ALA A 1 221 ? 28.848 10.221 -24.762 1.00 94.25 221 ALA A N 1
ATOM 1787 C CA . ALA A 1 221 ? 27.633 9.746 -25.438 1.00 94.25 221 ALA A CA 1
ATOM 1788 C C . ALA A 1 221 ? 27.709 8.283 -25.920 1.00 94.25 221 ALA A C 1
ATOM 1790 O O . ALA A 1 221 ? 26.711 7.574 -25.884 1.00 94.25 221 ALA A O 1
ATOM 1791 N N . HIS A 1 222 ? 28.895 7.805 -26.310 1.00 93.38 222 HIS A N 1
ATOM 1792 C CA . HIS A 1 222 ? 29.120 6.414 -26.723 1.00 93.38 222 HIS A CA 1
ATOM 1793 C C . HIS A 1 222 ? 28.944 5.381 -25.592 1.00 93.38 222 HIS A C 1
ATOM 1795 O O . HIS A 1 222 ? 28.697 4.214 -25.881 1.00 93.38 222 HIS A O 1
ATOM 1801 N N . LEU A 1 223 ? 29.059 5.794 -24.324 1.00 94.00 223 LEU A N 1
ATOM 1802 C CA . LEU A 1 223 ? 28.832 4.946 -23.146 1.00 94.00 223 LEU A CA 1
ATOM 1803 C C . LEU A 1 223 ? 27.416 5.091 -22.581 1.00 94.00 223 LEU A C 1
ATOM 1805 O O . LEU A 1 223 ? 27.000 4.250 -21.784 1.00 94.00 223 LEU A O 1
ATOM 1809 N N . GLY A 1 224 ? 26.691 6.145 -22.972 1.00 94.06 224 GLY A N 1
ATOM 1810 C CA . GLY A 1 224 ? 25.453 6.564 -22.320 1.00 94.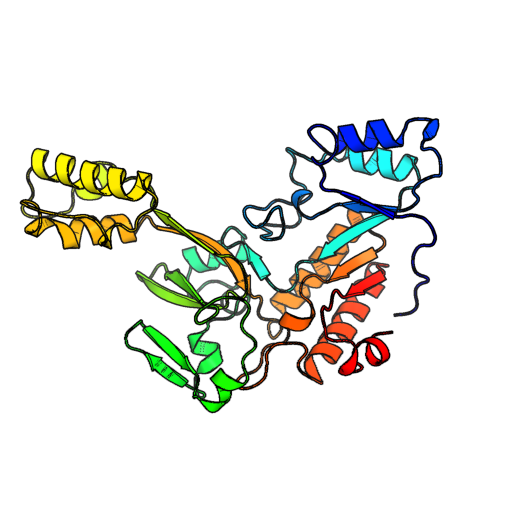06 224 GLY A CA 1
ATOM 1811 C C . GLY A 1 224 ? 24.416 5.453 -22.230 1.00 94.06 224 GLY A C 1
ATOM 1812 O O . GLY A 1 224 ? 23.974 5.127 -21.134 1.00 94.06 224 GLY A O 1
ATOM 1813 N N . ASP A 1 225 ? 24.116 4.785 -23.345 1.00 93.31 225 ASP A N 1
ATOM 1814 C CA . ASP A 1 225 ? 23.129 3.699 -23.372 1.00 93.31 225 ASP A CA 1
ATOM 1815 C C . ASP A 1 225 ? 23.495 2.547 -22.422 1.00 93.31 225 ASP A C 1
ATOM 1817 O O . ASP A 1 225 ? 22.640 2.040 -21.693 1.00 93.31 225 ASP A O 1
ATOM 1821 N N . ALA A 1 226 ? 24.770 2.143 -22.390 1.00 93.75 226 ALA A N 1
ATOM 1822 C CA . ALA A 1 226 ? 25.234 1.038 -21.553 1.00 93.75 226 ALA A CA 1
ATOM 1823 C C . ALA A 1 226 ? 25.204 1.401 -20.061 1.00 93.75 226 ALA A C 1
ATOM 1825 O O . ALA A 1 226 ? 24.748 0.606 -19.239 1.00 93.75 226 ALA A O 1
ATOM 1826 N N . VAL A 1 227 ? 25.651 2.610 -19.712 1.00 94.81 227 VAL A N 1
ATOM 1827 C CA . VAL A 1 227 ? 25.686 3.087 -18.324 1.00 94.81 227 VAL A CA 1
ATOM 1828 C C . VAL A 1 227 ? 24.269 3.370 -17.814 1.00 94.81 227 VAL A C 1
ATOM 1830 O O . VAL A 1 227 ? 23.930 2.938 -16.710 1.00 94.81 227 VAL A O 1
ATOM 1833 N N . THR A 1 228 ? 23.412 4.010 -18.621 1.00 94.69 228 THR A N 1
ATOM 1834 C CA . THR A 1 228 ? 21.980 4.159 -18.326 1.00 94.69 228 THR A CA 1
ATOM 1835 C C . THR A 1 228 ? 21.366 2.787 -18.095 1.00 94.69 228 THR A C 1
ATOM 1837 O O . THR A 1 228 ? 20.800 2.566 -17.032 1.00 94.69 228 THR A O 1
ATOM 1840 N N . ALA A 1 229 ? 21.547 1.821 -19.001 1.00 91.62 229 ALA A N 1
ATOM 1841 C CA . ALA A 1 229 ? 20.993 0.477 -18.837 1.00 91.62 229 ALA A CA 1
ATOM 1842 C C . ALA A 1 229 ? 21.452 -0.225 -17.544 1.00 91.62 229 ALA A C 1
ATOM 1844 O O . ALA A 1 229 ? 20.675 -0.993 -16.969 1.00 91.62 229 ALA A O 1
ATOM 1845 N N . THR A 1 230 ? 22.676 0.027 -17.068 1.00 92.69 230 THR A N 1
ATOM 1846 C CA . THR A 1 230 ? 23.141 -0.440 -15.752 1.00 92.69 230 THR A CA 1
ATOM 1847 C C . THR A 1 230 ? 22.408 0.261 -14.609 1.00 92.69 230 THR A C 1
ATOM 1849 O O . THR A 1 230 ? 21.923 -0.415 -13.702 1.00 92.69 230 THR A O 1
ATOM 1852 N N . ALA A 1 231 ? 22.246 1.585 -14.659 1.00 93.25 231 ALA A N 1
ATOM 1853 C CA . ALA A 1 231 ? 21.470 2.329 -13.662 1.00 93.25 231 ALA A CA 1
ATOM 1854 C C . ALA A 1 231 ? 19.999 1.877 -13.616 1.00 93.25 231 ALA A C 1
ATOM 1856 O O . ALA A 1 231 ? 19.446 1.664 -12.538 1.00 93.25 231 ALA A O 1
ATOM 1857 N N . GLU A 1 232 ? 19.393 1.610 -14.775 1.00 90.81 232 GLU A N 1
ATOM 1858 C CA . GLU A 1 232 ? 18.033 1.071 -14.904 1.00 90.81 232 GLU A CA 1
ATOM 1859 C C . GLU A 1 232 ? 17.877 -0.342 -14.292 1.00 90.81 232 GLU A C 1
ATOM 1861 O O . GLU A 1 232 ? 16.758 -0.792 -14.034 1.00 90.81 232 GLU A O 1
ATOM 1866 N N . ARG A 1 233 ? 18.970 -1.085 -14.051 1.00 89.12 233 ARG A N 1
ATOM 1867 C CA . ARG A 1 233 ? 18.939 -2.364 -13.304 1.00 89.12 233 ARG A CA 1
ATOM 1868 C C . ARG A 1 233 ? 18.934 -2.163 -11.791 1.00 89.12 233 ARG A C 1
ATOM 1870 O O . ARG A 1 233 ? 18.549 -3.080 -11.076 1.00 89.12 233 ARG A O 1
ATOM 1877 N N . LYS A 1 234 ? 19.331 -0.984 -11.310 1.00 90.56 234 LYS A N 1
ATOM 1878 C CA . LYS A 1 234 ? 19.370 -0.624 -9.886 1.00 90.56 234 LYS A CA 1
ATOM 1879 C C . LYS A 1 234 ? 18.226 0.314 -9.490 1.00 90.56 234 LYS A C 1
ATOM 1881 O O . LYS A 1 234 ? 18.367 1.116 -8.564 1.00 90.56 234 LYS A O 1
ATOM 1886 N N . ARG A 1 235 ? 17.087 0.221 -10.185 1.00 91.62 235 ARG A N 1
ATOM 1887 C CA . ARG A 1 235 ? 15.851 0.883 -9.756 1.00 91.62 235 ARG A CA 1
ATOM 1888 C C . ARG A 1 235 ? 15.388 0.323 -8.420 1.00 91.62 235 ARG A C 1
ATOM 1890 O O . ARG A 1 235 ? 15.392 -0.887 -8.210 1.00 91.62 235 ARG A O 1
ATOM 1897 N N . ALA A 1 236 ? 14.935 1.215 -7.557 1.00 91.44 236 ALA A N 1
ATOM 1898 C CA . ALA A 1 236 ? 14.174 0.892 -6.371 1.00 91.44 236 ALA A CA 1
ATOM 1899 C C . ALA A 1 236 ? 12.766 1.468 -6.525 1.00 91.44 236 ALA A C 1
ATOM 1901 O O . ALA A 1 236 ? 12.570 2.560 -7.063 1.00 91.44 236 ALA A O 1
ATOM 1902 N N . TYR A 1 237 ? 11.787 0.706 -6.062 1.00 93.81 237 TYR A N 1
ATOM 1903 C CA . TYR A 1 237 ? 10.379 1.018 -6.219 1.00 93.81 237 TYR A CA 1
ATOM 1904 C C . TYR A 1 237 ? 9.752 1.122 -4.840 1.00 93.81 237 TYR A C 1
ATOM 1906 O O . TYR A 1 237 ? 9.942 0.242 -4.002 1.00 93.81 237 TYR A O 1
ATOM 1914 N N . LEU A 1 238 ? 8.964 2.165 -4.643 1.00 94.12 238 LEU A N 1
ATOM 1915 C CA . LEU A 1 238 ? 7.983 2.238 -3.580 1.00 94.12 238 LEU A CA 1
ATOM 1916 C C . LEU A 1 238 ? 6.618 2.433 -4.236 1.00 94.12 238 LEU A C 1
ATOM 1918 O O . LEU A 1 238 ? 6.495 3.144 -5.236 1.00 94.12 238 LEU A O 1
ATOM 1922 N N . GLY A 1 239 ? 5.579 1.803 -3.705 1.00 96.00 239 GLY A N 1
ATOM 1923 C CA . GLY A 1 239 ? 4.255 1.935 -4.294 1.00 96.00 239 GLY A CA 1
ATOM 1924 C C . GLY A 1 239 ? 3.197 1.105 -3.601 1.00 96.00 239 GLY A C 1
ATOM 1925 O O . GLY A 1 239 ? 3.479 0.042 -3.063 1.00 96.00 239 GLY A O 1
ATOM 1926 N N . GLN A 1 240 ? 1.973 1.615 -3.654 1.00 97.94 240 GLN A N 1
ATOM 1927 C CA . GLN A 1 240 ? 0.765 0.963 -3.162 1.00 97.94 240 GLN A CA 1
ATOM 1928 C C . GLN A 1 240 ? 0.178 0.073 -4.269 1.00 97.94 240 GLN A C 1
ATOM 1930 O O . GLN A 1 240 ? -0.596 0.541 -5.106 1.00 97.94 240 GLN A O 1
ATOM 1935 N N . MET A 1 241 ? 0.599 -1.187 -4.321 1.00 98.44 241 MET A N 1
ATOM 1936 C CA . MET A 1 241 ? 0.240 -2.150 -5.365 1.00 98.44 241 MET A CA 1
ATOM 1937 C C . MET A 1 241 ? -1.126 -2.759 -5.079 1.00 98.44 241 MET A C 1
ATOM 1939 O O . MET A 1 241 ? -1.317 -3.380 -4.033 1.00 98.44 241 MET A O 1
ATOM 1943 N N . ASP A 1 242 ? -2.080 -2.571 -5.991 1.00 98.62 242 ASP A N 1
ATOM 1944 C CA . ASP A 1 242 ? -3.461 -2.987 -5.771 1.00 98.62 242 ASP A CA 1
ATOM 1945 C C . ASP A 1 242 ? -3.591 -4.518 -5.711 1.00 98.62 242 ASP A C 1
ATOM 1947 O O . ASP A 1 242 ? -3.093 -5.244 -6.579 1.00 98.62 242 ASP A O 1
ATOM 1951 N N . LEU A 1 243 ? -4.300 -4.995 -4.687 1.00 98.62 243 LEU A N 1
ATOM 1952 C CA . LEU A 1 243 ? -4.573 -6.411 -4.474 1.00 98.62 243 LEU A CA 1
ATOM 1953 C C . LEU A 1 243 ? -5.674 -6.899 -5.411 1.00 98.62 243 LEU A C 1
ATOM 1955 O O . LEU A 1 243 ? -6.668 -6.212 -5.670 1.00 98.62 243 LEU A O 1
ATOM 1959 N N . ASN A 1 244 ? -5.523 -8.129 -5.884 1.00 98.44 244 ASN A N 1
ATOM 1960 C CA . ASN A 1 244 ? -6.511 -8.789 -6.714 1.00 98.44 244 ASN A CA 1
ATOM 1961 C C . ASN A 1 244 ? -7.560 -9.494 -5.846 1.00 98.44 244 ASN A C 1
ATOM 1963 O O . ASN A 1 244 ? -7.420 -10.664 -5.500 1.00 98.44 244 ASN A O 1
ATOM 1967 N N . ALA A 1 245 ? -8.669 -8.816 -5.555 1.00 97.69 245 ALA A N 1
ATOM 1968 C CA . ALA A 1 245 ? -9.771 -9.384 -4.772 1.00 97.69 245 ALA A CA 1
ATOM 1969 C C . ALA A 1 245 ? -10.516 -10.560 -5.447 1.00 97.69 245 ALA A C 1
ATOM 1971 O O . ALA A 1 245 ? -11.453 -11.103 -4.864 1.00 97.69 245 ALA A O 1
ATOM 1972 N N . ARG A 1 246 ? -10.126 -10.977 -6.661 1.00 96.88 246 ARG A N 1
ATOM 1973 C CA . ARG A 1 246 ? -10.581 -12.241 -7.270 1.00 96.88 246 ARG A CA 1
ATOM 1974 C C . ARG A 1 246 ? -9.747 -13.447 -6.822 1.00 96.88 246 ARG A C 1
ATOM 1976 O O . ARG A 1 246 ? -10.142 -14.579 -7.078 1.00 96.88 246 ARG A O 1
ATOM 1983 N N . SER A 1 247 ? -8.597 -13.214 -6.190 1.00 98.12 247 SER A N 1
ATOM 1984 C CA . SER A 1 247 ? -7.697 -14.251 -5.692 1.00 98.12 247 SER A CA 1
ATOM 1985 C C . SER A 1 247 ? -8.090 -14.686 -4.287 1.00 98.12 247 SER A C 1
ATOM 1987 O O . SER A 1 247 ? -8.174 -13.868 -3.374 1.00 98.12 247 SER A O 1
ATOM 1989 N N . GLU A 1 248 ? -8.276 -15.989 -4.083 1.00 97.88 248 GLU A N 1
ATOM 1990 C CA . GLU A 1 248 ? -8.558 -16.546 -2.755 1.00 97.88 248 GLU A CA 1
ATOM 1991 C C . GLU A 1 248 ? -7.395 -16.331 -1.776 1.00 97.88 248 GLU A C 1
ATOM 1993 O O . GLU A 1 248 ? -7.641 -16.098 -0.599 1.00 97.88 248 GLU A O 1
ATOM 1998 N N . GLN A 1 249 ? -6.149 -16.255 -2.261 1.00 98.25 249 GLN A N 1
ATOM 1999 C CA . GLN A 1 249 ? -4.992 -15.938 -1.412 1.00 98.25 249 GLN A CA 1
ATOM 2000 C C . GLN A 1 249 ? -5.101 -14.544 -0.774 1.00 98.25 249 GLN A C 1
ATOM 2002 O O . GLN A 1 249 ? -4.649 -14.335 0.348 1.00 98.25 249 GLN A O 1
ATOM 2007 N N . VAL A 1 250 ? -5.717 -13.581 -1.472 1.00 98.62 250 VAL A N 1
ATOM 2008 C CA . VAL A 1 250 ? -5.967 -12.238 -0.926 1.00 98.62 250 VAL A CA 1
ATOM 2009 C C . VAL A 1 250 ? -7.031 -12.295 0.176 1.00 98.62 250 VAL A C 1
ATOM 2011 O O . VAL A 1 250 ? -6.921 -11.598 1.182 1.00 98.62 250 VAL A O 1
ATOM 2014 N N . TRP A 1 251 ? -8.034 -13.162 0.034 1.00 98.69 251 TRP A N 1
ATOM 2015 C CA . TRP A 1 251 ? -9.054 -13.374 1.062 1.00 98.69 251 TRP A CA 1
ATOM 2016 C C . TRP A 1 251 ? -8.524 -14.118 2.288 1.00 98.69 251 TRP A C 1
ATOM 2018 O O . TRP A 1 251 ? -8.896 -13.757 3.404 1.00 98.69 251 TRP A O 1
ATOM 2028 N N . ASP A 1 252 ? -7.635 -15.093 2.095 1.00 98.56 252 ASP A N 1
ATOM 2029 C CA . ASP A 1 252 ? -6.907 -15.748 3.186 1.00 98.56 252 ASP A CA 1
ATOM 2030 C C . ASP A 1 252 ? -6.058 -14.720 3.947 1.00 98.56 252 ASP A C 1
ATOM 2032 O O . ASP A 1 252 ? -6.132 -14.632 5.172 1.00 98.56 252 ASP A O 1
ATOM 2036 N N . PHE A 1 253 ? -5.354 -13.845 3.220 1.00 98.62 253 PHE A N 1
ATOM 2037 C CA . PHE A 1 253 ? -4.613 -12.731 3.809 1.00 98.62 253 PHE A CA 1
ATOM 2038 C C . PHE A 1 253 ? -5.511 -11.774 4.613 1.00 98.62 253 PHE A C 1
ATOM 2040 O O . PHE A 1 253 ? -5.116 -11.323 5.692 1.00 98.62 253 PHE A O 1
ATOM 2047 N N . TYR A 1 254 ? -6.723 -11.464 4.140 1.00 98.69 254 TYR A N 1
ATOM 2048 C CA . TYR A 1 254 ? -7.675 -10.656 4.912 1.00 98.69 254 TYR A CA 1
ATOM 2049 C C . TYR A 1 254 ? -8.134 -11.357 6.196 1.00 98.69 254 TYR A C 1
ATOM 2051 O O . TYR A 1 254 ? -8.238 -10.696 7.229 1.00 98.69 254 TYR A O 1
ATOM 2059 N N . ASP A 1 255 ? -8.391 -12.669 6.157 1.00 98.75 255 ASP A N 1
ATOM 2060 C CA . ASP A 1 255 ? -8.768 -13.462 7.337 1.00 98.75 255 ASP A CA 1
ATOM 2061 C C . ASP A 1 255 ? -7.635 -13.460 8.380 1.00 98.75 255 ASP A C 1
ATOM 2063 O O . ASP A 1 255 ? -7.849 -13.071 9.532 1.00 98.75 255 ASP A O 1
ATOM 2067 N N . GLU A 1 256 ? -6.404 -13.756 7.953 1.00 98.62 256 GLU A N 1
ATOM 2068 C CA . GLU A 1 256 ? -5.204 -13.713 8.799 1.00 98.62 256 GLU A CA 1
ATOM 2069 C C . GLU A 1 256 ? -4.944 -12.321 9.385 1.00 98.62 256 GLU A C 1
ATOM 2071 O O . GLU A 1 256 ? -4.626 -12.180 10.570 1.00 98.62 256 GLU A O 1
ATOM 2076 N N . THR A 1 257 ? -5.117 -11.272 8.579 1.00 98.62 257 THR A N 1
ATOM 2077 C CA . THR A 1 257 ? -4.918 -9.895 9.034 1.00 98.62 257 THR A CA 1
ATOM 2078 C C . THR A 1 257 ? -5.969 -9.502 10.065 1.00 98.62 257 THR A C 1
ATOM 2080 O O . THR A 1 257 ? -5.622 -8.964 11.113 1.00 98.62 257 THR A O 1
ATOM 2083 N N . LEU A 1 258 ? -7.248 -9.810 9.832 1.00 98.62 258 LEU A N 1
ATOM 2084 C CA . LEU A 1 258 ? -8.314 -9.532 10.797 1.00 98.62 258 LEU A CA 1
ATOM 2085 C C . LEU A 1 258 ? -8.088 -10.290 12.116 1.00 98.62 258 LEU A C 1
ATOM 2087 O O . LEU A 1 258 ? -8.209 -9.683 13.181 1.00 98.62 258 LEU A O 1
ATOM 2091 N N . ALA A 1 259 ? -7.670 -11.559 12.072 1.00 98.62 259 ALA A N 1
ATOM 2092 C CA . ALA A 1 259 ? -7.245 -12.298 13.265 1.00 98.62 259 ALA A CA 1
ATOM 2093 C C . ALA A 1 259 ? -6.129 -11.566 14.029 1.00 98.62 259 ALA A C 1
ATOM 2095 O O . ALA A 1 259 ? -6.204 -11.403 15.250 1.00 98.62 259 ALA A O 1
ATOM 2096 N N . LYS A 1 260 ? -5.103 -11.095 13.311 1.00 98.44 260 LYS A N 1
ATOM 2097 C CA . LYS A 1 260 ? -3.953 -10.387 13.886 1.00 98.44 260 LYS A CA 1
ATOM 2098 C C . LYS A 1 260 ? -4.353 -9.060 14.532 1.00 98.44 260 LYS A C 1
ATOM 2100 O O . LYS A 1 260 ? -3.954 -8.790 15.661 1.00 98.44 260 LYS A O 1
ATOM 2105 N N . LEU A 1 261 ? -5.199 -8.271 13.868 1.00 98.38 261 LEU A N 1
ATOM 2106 C CA . LEU A 1 261 ? -5.751 -7.034 14.427 1.00 98.38 261 LEU A CA 1
ATOM 2107 C C . LEU A 1 261 ? -6.545 -7.311 15.712 1.00 98.38 261 LEU A C 1
ATOM 2109 O O . LEU A 1 261 ? -6.366 -6.612 16.710 1.00 98.38 261 LEU A O 1
ATOM 2113 N N . GLY A 1 262 ? -7.374 -8.359 15.721 1.00 97.00 262 GLY A N 1
ATOM 2114 C CA . GLY A 1 262 ? -8.079 -8.807 16.924 1.00 97.00 262 GLY A CA 1
ATOM 2115 C C . GLY A 1 262 ? -7.124 -9.178 18.064 1.00 97.00 262 GLY A C 1
ATOM 2116 O O . GLY A 1 262 ? -7.348 -8.774 19.203 1.00 97.00 262 GLY A O 1
ATOM 2117 N N . ALA A 1 263 ? -6.015 -9.862 17.761 1.00 97.19 263 ALA A N 1
ATOM 2118 C CA . ALA A 1 263 ? -4.984 -10.206 18.743 1.00 97.19 263 ALA A CA 1
ATOM 2119 C C . ALA A 1 263 ? -4.261 -8.979 19.333 1.00 97.19 263 ALA A C 1
ATOM 2121 O O . ALA A 1 263 ? -3.797 -9.039 20.469 1.00 97.19 263 ALA A O 1
ATOM 2122 N N . TYR A 1 264 ? -4.212 -7.857 18.608 1.00 97.38 264 TYR A N 1
ATOM 2123 C CA . TYR A 1 264 ? -3.732 -6.574 19.136 1.00 97.38 264 TYR A CA 1
ATOM 2124 C C . TYR A 1 264 ? -4.761 -5.830 19.999 1.00 97.38 264 TYR A C 1
ATOM 2126 O O . TYR A 1 264 ? -4.447 -4.766 20.522 1.00 97.38 264 TYR A O 1
ATOM 2134 N N . GLY A 1 265 ? -5.976 -6.363 20.166 1.00 95.19 265 GLY A N 1
ATOM 2135 C CA . GLY A 1 265 ? -7.048 -5.737 20.947 1.00 95.19 265 GLY A CA 1
ATOM 2136 C C . GLY A 1 265 ? -7.995 -4.864 20.119 1.00 95.19 265 GLY A C 1
ATOM 2137 O O . GLY A 1 265 ? -8.723 -4.034 20.675 1.00 95.19 265 GLY A O 1
ATOM 2138 N N . ALA A 1 266 ? -8.000 -5.017 18.790 1.00 96.25 266 ALA A N 1
ATOM 2139 C CA . ALA A 1 266 ? -8.962 -4.328 17.940 1.00 96.25 266 ALA A CA 1
ATOM 2140 C C . ALA A 1 266 ? -10.398 -4.751 18.268 1.00 96.25 266 ALA A C 1
ATOM 2142 O O . ALA A 1 266 ? -10.701 -5.924 18.466 1.00 96.25 266 ALA A O 1
ATOM 2143 N N . SER A 1 267 ? -11.302 -3.777 18.252 1.00 94.38 267 SER A N 1
ATOM 2144 C CA . SER A 1 267 ? -12.755 -4.003 18.308 1.00 94.38 267 SER A CA 1
ATOM 2145 C C . SER A 1 267 ? -13.480 -3.451 17.079 1.00 94.38 267 SER A C 1
ATOM 2147 O O . SER A 1 267 ? -14.596 -3.869 16.762 1.00 94.38 267 SER A O 1
ATOM 2149 N N . LEU A 1 268 ? -12.832 -2.521 16.375 1.00 96.00 268 LEU A N 1
ATOM 2150 C CA . LEU A 1 268 ? -13.338 -1.843 15.193 1.00 96.00 268 LEU A CA 1
ATOM 2151 C C . LEU A 1 268 ? -12.224 -1.789 14.144 1.00 96.00 268 LEU A C 1
ATOM 2153 O O . LEU A 1 268 ? -11.094 -1.427 14.458 1.00 96.00 268 LEU A O 1
ATOM 2157 N N . VAL A 1 269 ? -12.533 -2.120 12.898 1.00 97.50 269 VAL A N 1
ATOM 2158 C CA . VAL A 1 269 ? -11.576 -2.077 11.788 1.00 97.50 269 VAL A CA 1
ATOM 2159 C C . VAL A 1 269 ? -12.119 -1.164 10.702 1.00 97.50 269 VAL A C 1
ATOM 2161 O O . VAL A 1 269 ? -13.231 -1.363 10.213 1.00 97.50 269 VAL A O 1
ATOM 2164 N N . ARG A 1 270 ? -11.349 -0.138 10.331 1.00 97.81 270 ARG A N 1
ATOM 2165 C CA . ARG A 1 270 ? -11.657 0.705 9.173 1.00 97.81 270 ARG A CA 1
ATOM 2166 C C . ARG A 1 270 ? -11.220 -0.016 7.904 1.00 97.81 270 ARG A C 1
ATOM 2168 O O . ARG A 1 270 ? -10.086 -0.471 7.829 1.00 97.81 270 ARG A O 1
ATOM 2175 N N . LEU A 1 271 ? -12.106 -0.105 6.915 1.00 97.50 271 LEU A N 1
ATOM 2176 C CA . LEU A 1 271 ? -11.741 -0.599 5.586 1.00 97.50 271 LEU A CA 1
ATOM 2177 C C . LEU A 1 271 ? -11.277 0.597 4.756 1.00 97.50 271 LEU A C 1
ATOM 2179 O O . LEU A 1 271 ? -12.106 1.396 4.312 1.00 97.50 271 LEU A O 1
ATOM 2183 N N . ASP A 1 272 ? -9.964 0.749 4.613 1.00 95.88 272 ASP A N 1
ATOM 2184 C CA . ASP A 1 272 ? -9.373 1.864 3.875 1.00 95.88 272 ASP A CA 1
ATOM 2185 C C . ASP A 1 272 ? -9.623 1.733 2.370 1.00 95.88 272 ASP A C 1
ATOM 2187 O O . ASP A 1 272 ? -9.479 0.649 1.806 1.00 95.88 272 ASP A O 1
ATOM 2191 N N . ALA A 1 273 ? -9.992 2.834 1.708 1.00 92.50 273 ALA A N 1
ATOM 2192 C CA . ALA A 1 273 ? -10.175 2.870 0.258 1.00 92.50 273 ALA A CA 1
ATOM 2193 C C . ALA A 1 273 ? -11.092 1.745 -0.279 1.00 92.50 273 ALA A C 1
ATOM 2195 O O . ALA A 1 273 ? -10.920 1.269 -1.405 1.00 92.50 273 ALA A O 1
ATOM 2196 N N . PHE A 1 274 ? -12.092 1.326 0.507 1.00 94.50 274 PHE A N 1
ATOM 2197 C CA . PHE A 1 274 ? -12.913 0.144 0.225 1.00 94.50 274 PHE A CA 1
ATOM 2198 C C . PHE A 1 274 ? -13.594 0.196 -1.150 1.00 94.50 274 PHE A C 1
ATOM 2200 O O . PHE A 1 274 ? -13.648 -0.798 -1.876 1.00 94.50 274 PHE A O 1
ATOM 2207 N N . ALA A 1 275 ? -14.060 1.383 -1.545 1.00 93.12 275 ALA A N 1
ATOM 2208 C CA . ALA A 1 275 ? -14.722 1.601 -2.827 1.00 93.12 275 ALA A CA 1
ATOM 2209 C C . ALA A 1 275 ? -13.842 1.259 -4.048 1.00 93.12 275 ALA A C 1
ATOM 2211 O O . ALA A 1 275 ? -14.386 1.003 -5.119 1.00 93.12 275 ALA A O 1
ATOM 2212 N N . TYR A 1 276 ? -12.514 1.233 -3.908 1.00 95.56 276 TYR A N 1
ATOM 2213 C CA . TYR A 1 276 ? -11.576 0.947 -4.999 1.00 95.56 276 TYR A CA 1
ATOM 2214 C C . TYR A 1 276 ? -11.258 -0.544 -5.157 1.00 95.56 276 TYR A C 1
ATOM 2216 O O . TYR A 1 276 ? -10.678 -0.937 -6.172 1.00 95.56 276 TYR A O 1
ATOM 2224 N N . LEU A 1 277 ? -11.636 -1.385 -4.186 1.00 96.62 277 LEU A N 1
ATOM 2225 C CA . LEU A 1 277 ? -11.219 -2.786 -4.154 1.00 96.62 277 LEU A CA 1
ATOM 2226 C C . LEU A 1 277 ? -11.752 -3.581 -5.354 1.00 96.62 277 LEU A C 1
ATOM 2228 O O . LEU A 1 277 ? -11.014 -4.330 -5.994 1.00 96.62 277 LEU A O 1
ATOM 2232 N N . HIS A 1 278 ? -13.042 -3.428 -5.662 1.00 97.69 278 HIS A N 1
ATOM 2233 C CA . HIS A 1 278 ? -13.661 -4.168 -6.754 1.00 97.69 278 HIS A CA 1
ATOM 2234 C C . HIS A 1 278 ? -13.311 -3.546 -8.108 1.00 97.69 278 HIS A C 1
ATOM 2236 O O . HIS A 1 278 ? -13.784 -2.459 -8.449 1.00 97.69 278 HIS A O 1
ATOM 2242 N N . LYS A 1 279 ? -12.554 -4.295 -8.915 1.00 97.06 279 LYS A N 1
ATOM 2243 C CA . LYS A 1 279 ? -12.141 -3.903 -10.263 1.00 97.06 279 LYS A CA 1
ATOM 2244 C C . LYS A 1 279 ? -12.696 -4.854 -11.319 1.00 97.06 279 LYS A C 1
ATOM 2246 O O . LYS A 1 279 ? -12.641 -6.079 -11.193 1.00 97.06 279 LYS A O 1
ATOM 2251 N N . GLU A 1 280 ? -13.226 -4.270 -12.382 1.00 95.69 280 GLU A N 1
ATOM 2252 C CA . GLU A 1 280 ? -13.743 -4.973 -13.550 1.00 95.69 280 GLU A CA 1
ATOM 2253 C C . GLU A 1 280 ? -13.515 -4.115 -14.806 1.00 95.69 280 GLU A C 1
ATOM 2255 O O . GLU A 1 280 ? -13.696 -2.891 -14.749 1.00 95.69 280 GLU A O 1
ATOM 2260 N N . PRO A 1 281 ? -13.088 -4.711 -15.934 1.00 94.44 281 PRO A N 1
ATOM 2261 C CA . PRO A 1 281 ? -12.871 -3.962 -17.163 1.00 94.44 281 PRO A CA 1
ATOM 2262 C C . PRO A 1 281 ? -14.093 -3.129 -17.560 1.00 94.44 281 PRO A C 1
ATOM 2264 O O . PRO A 1 281 ? -15.239 -3.561 -17.435 1.00 94.44 281 PRO A O 1
ATOM 2267 N N . CYS A 1 282 ? -13.836 -1.907 -18.028 1.00 93.62 282 CYS A N 1
ATOM 2268 C CA . CYS A 1 282 ? -14.843 -0.967 -18.539 1.00 93.62 282 CYS A CA 1
ATOM 2269 C C . CYS A 1 282 ? -15.901 -0.486 -17.525 1.00 93.62 282 CYS A C 1
ATOM 2271 O O . CYS A 1 282 ? -16.814 0.254 -17.900 1.00 93.62 282 CYS A O 1
ATOM 2273 N N . LYS A 1 283 ? -15.768 -0.849 -16.242 1.00 94.50 283 LYS A N 1
ATOM 2274 C CA . LYS A 1 283 ? -16.497 -0.231 -15.127 1.00 94.50 283 LYS A CA 1
ATOM 2275 C C . LYS A 1 283 ? -15.738 0.981 -14.586 1.00 94.50 283 LYS A C 1
ATOM 2277 O O . LYS A 1 283 ? -14.586 1.225 -14.937 1.00 94.50 283 LYS A O 1
ATOM 2282 N N . THR A 1 284 ? -16.382 1.716 -13.681 1.00 92.31 284 THR A N 1
ATOM 2283 C CA . THR A 1 284 ? -15.770 2.875 -13.020 1.00 92.31 284 THR A CA 1
ATOM 2284 C C . THR A 1 284 ? -14.601 2.493 -12.122 1.00 92.31 284 THR A C 1
ATOM 2286 O O . THR A 1 284 ? -13.680 3.287 -11.957 1.00 92.31 284 THR A O 1
ATOM 2289 N N . ASN A 1 285 ? -14.624 1.279 -11.557 1.00 93.50 285 ASN A N 1
ATOM 2290 C CA . ASN A 1 285 ? -13.664 0.804 -10.552 1.00 93.50 285 ASN A CA 1
ATOM 2291 C C . ASN A 1 285 ? -13.639 1.693 -9.304 1.00 93.50 285 ASN A C 1
ATOM 2293 O O . ASN A 1 285 ? -12.634 1.824 -8.608 1.00 93.50 285 ASN A O 1
ATOM 2297 N N . PHE A 1 286 ? -14.803 2.280 -9.037 1.00 92.38 286 PHE A N 1
ATOM 2298 C CA . PHE A 1 286 ? -15.151 2.981 -7.822 1.00 92.38 286 PHE A CA 1
ATOM 2299 C C . PHE A 1 286 ? -16.583 2.589 -7.467 1.00 92.38 286 PHE A C 1
ATOM 2301 O O . PHE A 1 286 ? -17.519 2.915 -8.199 1.00 92.38 286 PHE A O 1
ATOM 2308 N N . PHE A 1 287 ? -16.730 1.864 -6.361 1.00 91.62 287 PHE A N 1
ATOM 2309 C CA . PHE A 1 287 ? -17.990 1.335 -5.846 1.00 91.62 287 PHE A CA 1
ATOM 2310 C C . PHE A 1 287 ? -18.815 0.590 -6.918 1.00 91.62 287 PHE A C 1
ATOM 2312 O O . PHE A 1 287 ? -19.993 0.872 -7.150 1.00 91.62 287 PHE A O 1
ATOM 2319 N N . ASN A 1 288 ? -18.183 -0.354 -7.622 1.00 93.25 288 ASN A N 1
ATOM 2320 C CA . ASN A 1 288 ? -18.851 -1.154 -8.649 1.00 93.25 288 ASN A CA 1
ATOM 2321 C C . ASN A 1 288 ? -19.964 -2.009 -8.019 1.00 93.25 288 ASN A C 1
ATOM 2323 O O . ASN A 1 288 ? -19.719 -2.811 -7.120 1.00 93.25 288 ASN A O 1
ATOM 2327 N N . LYS A 1 289 ? -21.189 -1.905 -8.535 1.00 91.62 289 LYS A N 1
ATOM 2328 C CA . LYS A 1 289 ? -22.326 -2.722 -8.084 1.00 91.62 289 LYS A CA 1
ATOM 2329 C C . LYS A 1 289 ? -22.590 -3.885 -9.060 1.00 91.62 289 LYS A C 1
ATOM 2331 O O . LYS A 1 289 ? -22.496 -3.665 -10.270 1.00 91.62 289 LYS A O 1
ATOM 2336 N N . PRO A 1 290 ? -22.961 -5.087 -8.570 1.00 94.06 290 PRO A N 1
ATOM 2337 C CA . PRO A 1 290 ? -23.123 -5.460 -7.158 1.00 94.06 290 PRO A CA 1
ATOM 2338 C C . PRO A 1 290 ? -21.814 -5.860 -6.449 1.00 94.06 290 PRO A C 1
ATOM 2340 O O . PRO A 1 290 ? -21.819 -5.990 -5.232 1.00 94.06 290 PRO A O 1
ATOM 2343 N N . GLY A 1 291 ? -20.698 -6.026 -7.166 1.00 95.50 291 GLY A N 1
ATOM 2344 C CA . GLY A 1 291 ? -19.502 -6.689 -6.629 1.00 95.50 291 GLY A CA 1
ATOM 2345 C C . GLY A 1 291 ? -18.876 -6.062 -5.374 1.00 95.50 291 GLY A C 1
ATOM 2346 O O . GLY A 1 291 ? -18.391 -6.787 -4.510 1.00 95.50 291 GLY A O 1
ATOM 2347 N N . THR A 1 292 ? -18.933 -4.738 -5.194 1.00 94.31 292 THR A N 1
ATOM 2348 C CA . THR A 1 292 ? -18.493 -4.097 -3.941 1.00 94.31 292 THR A CA 1
ATOM 2349 C C . THR A 1 292 ? -19.335 -4.546 -2.740 1.00 94.31 292 THR A C 1
ATOM 2351 O O . THR A 1 292 ? -18.781 -4.741 -1.661 1.00 94.31 292 THR A O 1
ATOM 2354 N N . TRP A 1 293 ? -20.641 -4.773 -2.911 1.00 93.31 293 TRP A N 1
ATOM 2355 C CA . TRP A 1 293 ? -21.505 -5.297 -1.845 1.00 93.31 293 TRP A CA 1
ATOM 2356 C C . TRP A 1 293 ? -21.178 -6.745 -1.505 1.00 93.31 293 TRP A C 1
ATOM 2358 O O . TRP A 1 293 ? -21.036 -7.083 -0.336 1.00 93.31 293 TRP A O 1
ATOM 2368 N N . GLU A 1 294 ? -20.963 -7.575 -2.523 1.00 96.31 294 GLU A N 1
ATOM 2369 C CA . GLU A 1 294 ? -20.576 -8.976 -2.337 1.00 96.31 294 GLU A CA 1
ATOM 2370 C C . GLU A 1 294 ? -19.249 -9.092 -1.568 1.00 96.31 294 GLU A C 1
ATOM 2372 O O . GLU A 1 294 ? -19.104 -9.927 -0.672 1.00 96.31 294 GLU A O 1
ATOM 2377 N N . TYR A 1 295 ? -18.288 -8.209 -1.861 1.00 96.94 295 TYR A N 1
ATOM 2378 C CA . TYR A 1 295 ? -17.029 -8.142 -1.120 1.00 96.94 295 TYR A CA 1
ATOM 2379 C C . TYR A 1 295 ? -17.223 -7.644 0.316 1.00 96.94 295 TYR A C 1
ATOM 2381 O O . TYR A 1 295 ? -16.574 -8.167 1.223 1.00 96.94 295 TYR A O 1
ATOM 2389 N N . LEU A 1 296 ? -18.120 -6.678 0.548 1.00 95.75 296 LEU A N 1
ATOM 2390 C CA . LEU A 1 296 ? -18.432 -6.204 1.899 1.00 95.75 296 LEU A CA 1
ATOM 2391 C C . LEU A 1 296 ? -19.057 -7.312 2.750 1.00 95.75 296 LEU A C 1
ATOM 2393 O O . LEU A 1 296 ? -18.637 -7.510 3.888 1.00 95.75 296 LEU A O 1
ATOM 2397 N N . ASP A 1 297 ? -20.014 -8.058 2.196 1.00 95.75 297 ASP A N 1
ATOM 2398 C CA . ASP A 1 297 ? -20.672 -9.176 2.878 1.00 95.75 297 ASP A CA 1
ATOM 2399 C C . ASP A 1 297 ? -19.668 -10.273 3.242 1.00 95.75 297 ASP A C 1
ATOM 2401 O O . ASP A 1 297 ? -19.674 -10.792 4.364 1.00 95.75 297 ASP A O 1
ATOM 2405 N N . ARG A 1 298 ? -18.747 -10.590 2.322 1.00 97.62 298 ARG A N 1
ATOM 2406 C CA . ARG A 1 298 ? -17.673 -11.557 2.570 1.00 97.62 298 ARG A CA 1
ATOM 2407 C C . ARG A 1 298 ? -16.723 -11.082 3.672 1.00 97.62 298 ARG A C 1
ATOM 2409 O O . ARG A 1 298 ? -16.427 -11.858 4.581 1.00 97.62 298 ARG A O 1
ATOM 2416 N N . LEU A 1 299 ? -16.283 -9.820 3.640 1.00 97.06 299 LEU A N 1
ATOM 2417 C CA . LEU A 1 299 ? -15.456 -9.233 4.703 1.00 97.06 299 LEU A CA 1
ATOM 2418 C C . LEU A 1 299 ? -16.183 -9.234 6.048 1.00 97.06 299 LEU A C 1
ATOM 2420 O O . LEU A 1 299 ? -15.584 -9.587 7.061 1.00 97.06 299 LEU A O 1
ATOM 2424 N N . ALA A 1 300 ? -17.470 -8.882 6.066 1.00 95.38 300 ALA A N 1
ATOM 2425 C CA . ALA A 1 300 ? -18.282 -8.880 7.277 1.00 95.38 300 ALA A CA 1
ATOM 2426 C C . ALA A 1 300 ? -18.378 -10.284 7.888 1.00 95.38 300 ALA A C 1
ATOM 2428 O O . ALA A 1 300 ? -18.192 -10.436 9.094 1.00 95.38 300 ALA A O 1
ATOM 2429 N N . ALA A 1 301 ? -18.578 -11.317 7.063 1.00 96.50 301 ALA A N 1
ATOM 2430 C CA . ALA A 1 301 ? -18.594 -12.702 7.523 1.00 96.50 301 ALA A CA 1
ATOM 2431 C C . ALA A 1 301 ? -17.246 -13.146 8.116 1.00 96.50 301 ALA A C 1
ATOM 2433 O O . ALA A 1 301 ? -17.231 -13.881 9.102 1.00 96.50 301 ALA A O 1
ATOM 2434 N N . ILE A 1 302 ? -16.117 -12.703 7.550 1.00 97.38 302 ILE A N 1
ATOM 2435 C CA . ILE A 1 302 ? -14.777 -12.980 8.092 1.00 97.38 302 ILE A CA 1
ATOM 2436 C C . ILE A 1 302 ? -14.567 -12.230 9.416 1.00 97.38 302 ILE A C 1
ATOM 2438 O O . ILE A 1 302 ? -14.178 -12.837 10.412 1.00 97.38 302 ILE A O 1
ATOM 2442 N N . ALA A 1 303 ? -14.879 -10.934 9.461 1.00 96.31 303 ALA A N 1
ATOM 2443 C CA . ALA A 1 303 ? -14.746 -10.107 10.658 1.00 96.31 303 ALA A CA 1
ATOM 2444 C C . ALA A 1 303 ? -15.605 -10.618 11.827 1.00 96.31 303 ALA A C 1
ATOM 2446 O O . ALA A 1 303 ? -15.153 -10.608 12.975 1.00 96.31 303 ALA A O 1
ATOM 2447 N N . ASP A 1 304 ? -16.802 -11.144 11.542 1.00 94.56 304 ASP A N 1
ATOM 2448 C CA . ASP A 1 304 ? -17.682 -11.742 12.546 1.00 94.56 304 ASP A CA 1
ATOM 2449 C C . ASP A 1 304 ? -17.035 -12.965 13.236 1.00 94.56 304 ASP A C 1
ATOM 2451 O O . ASP A 1 304 ? -17.238 -13.137 14.445 1.00 94.56 304 ASP A O 1
ATOM 2455 N N . LYS A 1 305 ? -16.200 -13.758 12.532 1.00 95.62 305 LYS A N 1
ATOM 2456 C CA . LYS A 1 305 ? -15.413 -14.869 13.125 1.00 95.62 305 LYS A CA 1
ATOM 2457 C C . LYS A 1 305 ? -14.432 -14.365 14.187 1.00 95.62 305 LYS A C 1
ATOM 2459 O O . LYS A 1 305 ? -14.270 -15.001 15.227 1.00 95.62 305 LYS A O 1
ATOM 2464 N N . HIS A 1 306 ? -13.820 -13.209 13.930 1.00 96.12 306 HIS A N 1
ATOM 2465 C CA . HIS A 1 306 ? -12.801 -12.575 14.781 1.00 96.12 306 HIS A CA 1
ATOM 2466 C C . HIS A 1 306 ? -13.371 -11.584 15.783 1.00 96.12 306 HIS A C 1
ATOM 2468 O O . HIS A 1 306 ? -12.633 -10.938 16.517 1.00 96.12 306 HIS A O 1
ATOM 2474 N N . GLN A 1 307 ? -14.697 -11.485 15.845 1.00 94.25 307 GLN A N 1
ATOM 2475 C CA . GLN A 1 307 ? -15.410 -10.607 16.757 1.00 94.25 307 GLN A CA 1
ATOM 2476 C C . GLN A 1 307 ? -15.198 -9.104 16.519 1.00 94.25 307 GLN A C 1
ATOM 2478 O O . GLN A 1 307 ? -15.393 -8.298 17.431 1.00 94.25 307 GLN A O 1
ATOM 2483 N N . LEU A 1 308 ? -14.885 -8.726 15.281 1.00 95.00 308 LEU A N 1
ATOM 2484 C CA . LEU A 1 308 ? -14.580 -7.357 14.883 1.00 95.00 308 LEU A CA 1
ATOM 2485 C C . LEU A 1 308 ? -15.789 -6.674 14.245 1.00 95.00 308 LEU A C 1
ATOM 2487 O O . LEU A 1 308 ? -16.531 -7.280 13.475 1.00 95.00 308 LEU A O 1
ATOM 2491 N N . SER A 1 309 ? -15.962 -5.387 14.539 1.00 94.69 309 SER A N 1
ATOM 2492 C CA . SER A 1 309 ? -16.888 -4.527 13.796 1.00 94.69 309 SER A CA 1
ATOM 2493 C C . SER A 1 309 ? -16.152 -3.873 12.628 1.00 94.69 309 SER A C 1
ATOM 2495 O O . SER A 1 309 ? -14.987 -3.503 12.772 1.00 94.69 309 SER A O 1
ATOM 2497 N N . LEU A 1 310 ? -16.816 -3.699 11.487 1.00 94.44 310 LEU A N 1
ATOM 2498 C CA . LEU A 1 310 ? -16.234 -3.043 10.313 1.00 94.44 310 LEU A CA 1
ATOM 2499 C C . LEU A 1 310 ? -16.786 -1.627 10.145 1.00 94.44 310 LEU A C 1
ATOM 2501 O O . LEU A 1 310 ? -17.962 -1.379 10.395 1.00 94.44 310 LEU A O 1
ATOM 2505 N N . LEU A 1 311 ? -15.932 -0.711 9.694 1.00 93.56 311 LEU A N 1
ATOM 2506 C CA . LEU A 1 311 ? -16.289 0.657 9.334 1.00 93.56 311 LEU A CA 1
ATOM 2507 C C . LEU A 1 311 ? -15.732 0.971 7.936 1.00 93.56 311 LEU A C 1
ATOM 2509 O O . LEU A 1 311 ? -14.566 1.364 7.826 1.00 93.56 311 LEU A O 1
ATOM 2513 N N . PRO A 1 312 ? -16.511 0.776 6.859 1.00 90.38 312 PRO A N 1
ATOM 2514 C CA . PRO A 1 312 ? -16.045 1.080 5.514 1.00 90.38 312 PRO A CA 1
ATOM 2515 C C . PRO A 1 312 ? -15.839 2.584 5.332 1.00 90.38 312 PRO A C 1
ATOM 2517 O O . PRO A 1 312 ? -16.726 3.382 5.633 1.00 90.38 312 PRO A O 1
ATOM 2520 N N . GLU A 1 313 ? -14.672 2.979 4.823 1.00 89.44 313 GLU A N 1
ATOM 2521 C CA . GLU A 1 313 ? -14.449 4.354 4.391 1.00 89.44 313 GLU A CA 1
ATOM 2522 C C . GLU A 1 313 ? -14.848 4.515 2.924 1.00 89.44 313 GLU A C 1
ATOM 2524 O O . GLU A 1 313 ? -14.374 3.799 2.040 1.00 89.44 313 GLU A O 1
ATOM 2529 N N . ILE A 1 314 ? -15.797 5.423 2.683 1.00 84.69 314 ILE A N 1
ATOM 2530 C CA . ILE A 1 314 ? -16.329 5.702 1.354 1.00 84.69 314 ILE A CA 1
ATOM 2531 C C . ILE A 1 314 ? -16.572 7.205 1.229 1.00 84.69 314 ILE A C 1
ATOM 2533 O O . ILE A 1 314 ? -17.486 7.765 1.836 1.00 84.69 314 ILE A O 1
ATOM 2537 N N . HIS A 1 315 ? -15.779 7.859 0.386 1.00 82.00 315 HIS A N 1
ATOM 2538 C CA . HIS A 1 315 ? -15.986 9.253 0.009 1.00 82.00 315 HIS A CA 1
ATOM 2539 C C . HIS A 1 315 ? -16.804 9.334 -1.281 1.00 82.00 315 HIS A C 1
ATOM 2541 O O . HIS A 1 315 ? -16.257 9.243 -2.376 1.00 82.00 315 HIS A O 1
ATOM 2547 N N . SER A 1 316 ? -18.119 9.512 -1.153 1.00 79.44 316 SER A N 1
ATOM 2548 C CA . SER A 1 316 ? -19.038 9.702 -2.284 1.00 79.44 316 SER A CA 1
ATOM 2549 C C . SER A 1 316 ? -19.843 10.990 -2.121 1.00 79.44 316 SER A C 1
ATOM 2551 O O . SER A 1 316 ? -20.053 11.457 -0.998 1.00 79.44 316 SER A O 1
ATOM 2553 N N . GLU A 1 317 ? -20.284 11.597 -3.228 1.00 78.56 317 GLU A N 1
ATOM 2554 C CA . GLU A 1 317 ? -21.171 12.758 -3.130 1.00 78.56 317 GLU A CA 1
ATOM 2555 C C . GLU A 1 317 ? -22.514 12.332 -2.533 1.00 78.56 317 GLU A C 1
ATOM 2557 O O . GLU A 1 317 ? -23.109 11.334 -2.943 1.00 78.56 317 GLU A O 1
ATOM 2562 N N . TYR A 1 318 ? -23.024 13.134 -1.598 1.00 75.69 318 TYR A N 1
ATOM 2563 C CA . TYR A 1 318 ? -24.285 12.865 -0.906 1.00 75.69 318 TYR A CA 1
ATOM 2564 C C . TYR A 1 318 ? -25.453 12.590 -1.873 1.00 75.69 318 TYR A C 1
ATOM 2566 O O . TYR A 1 318 ? -26.261 11.695 -1.631 1.00 75.69 318 TYR A O 1
ATOM 2574 N N . GLY A 1 319 ? -25.501 13.308 -3.003 1.00 77.50 319 GLY A N 1
ATOM 2575 C CA . GLY A 1 319 ? -26.560 13.204 -4.012 1.00 77.50 319 GLY A CA 1
ATOM 2576 C C . GLY A 1 319 ? -26.657 11.853 -4.731 1.00 77.50 319 GLY A C 1
ATOM 2577 O O . GLY A 1 319 ? -27.686 11.588 -5.345 1.00 77.50 319 GLY A O 1
ATOM 2578 N N . TYR A 1 320 ? -25.643 10.986 -4.630 1.00 72.12 320 TYR A N 1
ATOM 2579 C CA . TYR A 1 320 ? -25.707 9.624 -5.173 1.00 72.12 320 TYR A CA 1
ATOM 2580 C C . TYR A 1 320 ? -26.458 8.639 -4.267 1.00 72.12 320 TYR A C 1
ATOM 2582 O O . TYR A 1 320 ? -26.621 7.484 -4.650 1.00 72.12 320 TYR A O 1
ATOM 2590 N N . GLY A 1 321 ? -26.888 9.058 -3.068 1.00 74.06 321 GLY A N 1
ATOM 2591 C CA . GLY A 1 321 ? -27.678 8.223 -2.154 1.00 74.06 321 GLY A CA 1
ATOM 2592 C C . GLY A 1 321 ? -26.915 7.042 -1.545 1.00 74.06 321 GLY A C 1
ATOM 2593 O O . GLY A 1 321 ? -27.493 6.254 -0.809 1.00 74.06 321 GLY A O 1
ATOM 2594 N N . LEU A 1 322 ? -25.607 6.923 -1.800 1.00 73.25 322 LEU A N 1
ATOM 2595 C CA . LEU A 1 322 ? -24.833 5.745 -1.410 1.00 73.25 322 LEU A CA 1
ATOM 2596 C C . LEU A 1 322 ? -24.804 5.514 0.110 1.00 73.25 322 LEU A C 1
ATOM 2598 O O . LEU A 1 322 ? -24.773 4.380 0.570 1.00 73.25 322 LEU A O 1
ATOM 2602 N N . HIS A 1 323 ? -24.867 6.592 0.887 1.00 70.12 323 HIS A N 1
ATOM 2603 C CA . HIS A 1 323 ? -24.947 6.539 2.343 1.00 70.12 323 HIS A CA 1
ATOM 2604 C C . HIS A 1 323 ? -26.213 5.833 2.862 1.00 70.12 323 HIS A C 1
ATOM 2606 O O . HIS A 1 323 ? -26.157 5.268 3.944 1.00 70.12 323 HIS A O 1
ATOM 2612 N N . GLU A 1 324 ? -27.326 5.840 2.118 1.00 71.12 324 GLU A N 1
ATOM 2613 C CA . GLU A 1 324 ? -28.565 5.147 2.509 1.00 71.12 324 GLU A CA 1
ATOM 2614 C C . GLU A 1 324 ? -28.469 3.632 2.297 1.00 71.12 324 GLU A C 1
ATOM 2616 O O . GLU A 1 324 ? -29.168 2.871 2.957 1.00 71.12 324 GLU A O 1
ATOM 2621 N N . GLU A 1 325 ? -27.603 3.192 1.383 1.00 69.56 325 GLU A N 1
ATOM 2622 C CA . GLU A 1 325 ? -27.400 1.772 1.092 1.00 69.56 325 GLU A CA 1
ATOM 2623 C C . GLU A 1 325 ? -26.406 1.113 2.064 1.00 69.56 325 GLU A C 1
ATOM 2625 O O . GLU A 1 325 ? -26.472 -0.095 2.270 1.00 69.56 325 GLU A O 1
ATOM 2630 N N . VAL A 1 326 ? -25.467 1.888 2.629 1.00 60.41 326 VAL A N 1
ATOM 2631 C CA . VAL A 1 326 ? -24.383 1.398 3.515 1.00 60.41 326 VAL A CA 1
ATOM 2632 C C . VAL A 1 326 ? -24.771 1.446 5.004 1.00 60.41 326 VAL A C 1
ATOM 2634 O O . VAL A 1 326 ? -24.092 0.822 5.819 1.00 60.41 326 VAL A O 1
ATOM 2637 N N . ALA A 1 327 ? -25.813 2.209 5.359 1.00 53.34 327 ALA A N 1
ATOM 2638 C CA . ALA A 1 327 ? -26.199 2.523 6.741 1.00 53.34 327 ALA A CA 1
ATOM 2639 C C . ALA A 1 327 ? -26.898 1.388 7.504 1.00 53.34 327 ALA A C 1
ATOM 2641 O O . ALA A 1 327 ? -27.687 0.631 6.893 1.00 53.34 327 ALA A O 1
#